Protein AF-A0A7X7NKA9-F1 (afdb_monomer)

Sequence (186 aa):
MGYLVAFLIAVILSHLFLPEGVLRGRTTGGDLSLADSVGTVTLQILVYNGISVGVIIIASLFARRRSPGEPYVSVGQQPLWVLALLNGIVLGTNSFGIQRPDVPLGQKVTGLLDLTRVAALWEIVGLVLVSAVLADKALVLTTGRETVRRRFAEVPFTKRDVLLLVVALSLILTGAFIEARAIVTA

Foldseek 3Di:
DVLLVLLLVLLVCLLVPPAAQPCAPVDPQQDDPADLDLVRQLVVQLVVLVVLLVLLLVQLLEWEDQDVPDDTWGSSVVSSNVCSNVVSNCLNRVNDSDDDPNDDSVCSVVVCVVLQQALVVLSNVLSVLSNVLSGPQHQWYDHVVDIHGHDNVVRDRDPVSVVSNVSSSVSSSSSSSSVSCNVSVD

pLDDT: mean 89.76, std 8.9, range [54.09, 98.19]

Structure (mmCIF, N/CA/C/O backbone):
data_AF-A0A7X7NKA9-F1
#
_entry.id   AF-A0A7X7NKA9-F1
#
loop_
_atom_site.group_PDB
_atom_site.id
_atom_site.type_symbol
_atom_site.label_atom_id
_atom_site.label_alt_id
_atom_site.label_comp_id
_atom_site.label_asym_id
_atom_site.label_entity_id
_atom_site.label_seq_id
_atom_site.pdbx_PDB_ins_code
_atom_site.Cartn_x
_atom_site.Cartn_y
_atom_site.Cartn_z
_atom_site.occupancy
_atom_site.B_iso_or_equiv
_atom_site.auth_seq_id
_atom_site.auth_comp_id
_atom_site.auth_asym_id
_atom_site.auth_atom_id
_atom_site.pdbx_PDB_model_num
ATOM 1 N N . MET A 1 1 ? -5.371 -11.317 1.880 1.00 55.25 1 MET A N 1
ATOM 2 C CA . MET A 1 1 ? -5.696 -12.228 0.759 1.00 55.25 1 MET A CA 1
ATOM 3 C C . MET A 1 1 ? -6.530 -11.562 -0.328 1.00 55.25 1 MET A C 1
ATOM 5 O O . MET A 1 1 ? -6.070 -11.542 -1.458 1.00 55.25 1 MET A O 1
ATOM 9 N N . GLY A 1 2 ? -7.681 -10.947 -0.025 1.00 82.94 2 GLY A N 1
ATOM 10 C CA . GLY A 1 2 ? -8.528 -10.336 -1.065 1.00 82.94 2 GLY A CA 1
ATOM 11 C C . GLY A 1 2 ? -7.853 -9.251 -1.929 1.00 82.94 2 GLY A C 1
ATOM 12 O O . GLY A 1 2 ? -8.052 -9.236 -3.137 1.00 82.94 2 GLY A O 1
ATOM 13 N N . TYR A 1 3 ? -6.999 -8.403 -1.341 1.00 85.38 3 TYR A N 1
ATOM 14 C CA . TYR A 1 3 ? -6.303 -7.323 -2.061 1.00 85.38 3 TYR A CA 1
ATOM 15 C C . TYR A 1 3 ? -5.431 -7.817 -3.222 1.00 85.38 3 TYR A C 1
ATOM 17 O O . TYR A 1 3 ? -5.557 -7.327 -4.338 1.00 85.38 3 TYR A O 1
ATOM 25 N N . LEU A 1 4 ? -4.545 -8.789 -2.962 1.00 87.62 4 LEU A N 1
ATOM 26 C CA . LEU A 1 4 ? -3.612 -9.298 -3.973 1.00 87.62 4 LEU A CA 1
ATOM 27 C C . LEU A 1 4 ? -4.375 -9.952 -5.127 1.00 87.62 4 LEU A C 1
ATOM 29 O O . LEU A 1 4 ? -4.004 -9.791 -6.282 1.00 87.62 4 LEU A O 1
ATOM 33 N N . VAL A 1 5 ? -5.478 -10.635 -4.814 1.00 91.25 5 VAL A N 1
ATOM 34 C CA . VAL A 1 5 ? -6.368 -11.213 -5.824 1.00 91.25 5 VAL A CA 1
ATOM 35 C C . VAL A 1 5 ? -6.989 -10.118 -6.689 1.00 91.25 5 VAL A C 1
ATOM 37 O O . VAL A 1 5 ? -6.939 -10.229 -7.908 1.00 91.25 5 VAL A O 1
ATOM 40 N N . ALA A 1 6 ? -7.511 -9.036 -6.102 1.00 92.81 6 ALA A N 1
ATOM 41 C CA . ALA A 1 6 ? -8.043 -7.916 -6.8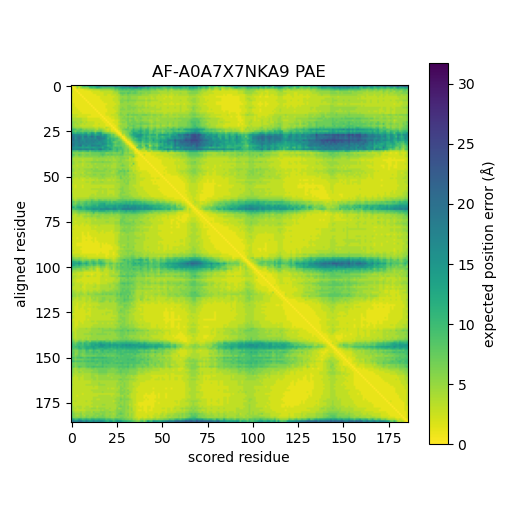85 1.00 92.81 6 ALA A CA 1
ATOM 42 C C . ALA A 1 6 ? -6.971 -7.233 -7.744 1.00 92.81 6 ALA A C 1
ATOM 44 O O . ALA A 1 6 ? -7.242 -6.919 -8.899 1.00 92.81 6 ALA A O 1
ATOM 45 N N . PHE A 1 7 ? -5.758 -7.058 -7.214 1.00 93.88 7 PHE A N 1
ATOM 46 C CA . PHE A 1 7 ? -4.618 -6.561 -7.982 1.00 93.88 7 PHE A CA 1
ATOM 47 C C . PHE A 1 7 ? -4.328 -7.467 -9.188 1.00 93.88 7 PHE A C 1
ATOM 49 O O . PHE A 1 7 ? -4.293 -6.985 -10.314 1.00 93.88 7 PHE A O 1
ATOM 56 N N . LEU A 1 8 ? -4.198 -8.783 -8.986 1.00 94.31 8 LEU A N 1
ATOM 57 C CA . LEU A 1 8 ? -3.922 -9.737 -10.067 1.00 94.31 8 LEU A CA 1
ATOM 58 C C . LEU A 1 8 ? -5.055 -9.795 -11.100 1.00 94.31 8 LEU A C 1
ATOM 60 O O . LEU A 1 8 ? -4.784 -9.817 -12.297 1.00 94.31 8 LEU A O 1
ATOM 64 N N . ILE A 1 9 ? -6.316 -9.766 -10.660 1.00 95.56 9 ILE A N 1
ATOM 65 C CA . I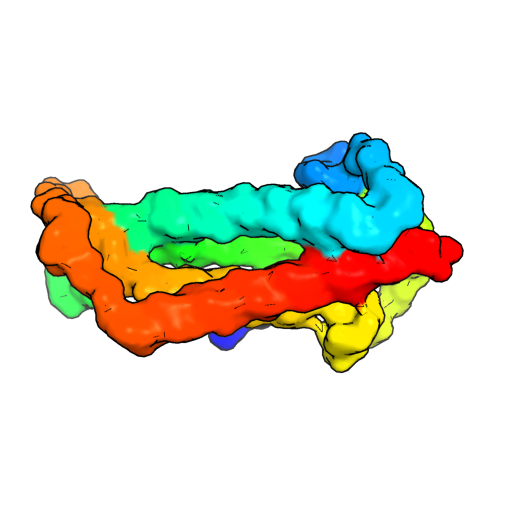LE A 1 9 ? -7.472 -9.674 -11.560 1.00 95.56 9 ILE A CA 1
ATOM 66 C C . ILE A 1 9 ? -7.387 -8.392 -12.392 1.00 95.56 9 ILE A C 1
ATOM 68 O O . ILE A 1 9 ? -7.568 -8.446 -13.605 1.00 95.56 9 ILE A O 1
ATOM 72 N N . ALA A 1 10 ? -7.068 -7.252 -11.773 1.00 96.38 10 ALA A N 1
ATOM 73 C CA . ALA A 1 10 ? -6.902 -5.993 -12.488 1.00 96.38 10 ALA A CA 1
ATOM 74 C C . ALA A 1 10 ? -5.755 -6.054 -13.507 1.00 96.38 10 ALA A C 1
ATOM 76 O O . ALA A 1 10 ? -5.943 -5.595 -14.630 1.00 96.38 10 ALA A O 1
ATOM 77 N N . VAL A 1 11 ? -4.614 -6.674 -13.176 1.00 96.06 11 VAL A N 1
ATOM 78 C CA . VAL A 1 11 ? -3.507 -6.905 -14.126 1.00 96.06 11 VAL A CA 1
ATOM 79 C C . VAL A 1 11 ? -3.984 -7.713 -15.331 1.00 96.06 11 VAL A C 1
ATOM 81 O O . VAL A 1 11 ? -3.779 -7.294 -16.466 1.00 96.06 11 VAL A O 1
ATOM 84 N N . ILE A 1 12 ? -4.646 -8.848 -15.093 1.00 96.50 12 ILE A N 1
ATOM 85 C CA . ILE A 1 12 ? -5.099 -9.752 -16.158 1.00 96.50 12 ILE A CA 1
ATOM 86 C C . ILE A 1 12 ? -6.134 -9.059 -17.046 1.00 96.50 12 ILE A C 1
ATOM 88 O O . ILE A 1 12 ? -5.966 -9.007 -18.261 1.00 96.50 12 ILE A O 1
ATOM 92 N N . LEU A 1 13 ? -7.194 -8.502 -16.456 1.00 97.31 13 LEU A N 1
ATOM 93 C CA . LEU A 1 13 ? -8.274 -7.879 -17.222 1.00 97.31 13 LEU A CA 1
ATOM 94 C C . LEU A 1 13 ? -7.783 -6.655 -17.995 1.00 97.31 13 LEU A C 1
ATOM 96 O O . LEU A 1 13 ? -8.133 -6.485 -19.159 1.00 97.31 13 LEU A O 1
ATOM 100 N N . SER A 1 14 ? -6.955 -5.813 -17.380 1.00 96.81 14 SER A N 1
ATOM 101 C CA . SER A 1 14 ? -6.437 -4.631 -18.068 1.00 96.81 14 SER A CA 1
ATOM 102 C C . SER A 1 14 ? -5.482 -4.987 -19.206 1.00 96.81 14 SER A C 1
ATOM 104 O O . SER A 1 14 ? -5.565 -4.365 -20.255 1.00 96.81 14 SER A O 1
ATOM 106 N N . HIS A 1 15 ? -4.651 -6.022 -19.056 1.00 95.44 15 HIS A N 1
ATOM 107 C CA . HIS A 1 15 ? -3.792 -6.499 -20.141 1.00 95.44 15 HIS A CA 1
ATOM 108 C C . HIS A 1 15 ? -4.587 -7.034 -21.341 1.00 95.44 15 HIS A C 1
ATOM 110 O O . HIS A 1 15 ? -4.168 -6.864 -22.480 1.00 95.44 15 HIS A O 1
ATOM 116 N N . LEU A 1 16 ? -5.725 -7.689 -21.091 1.00 94.81 16 LEU A N 1
ATOM 117 C CA . LEU A 1 16 ? -6.542 -8.298 -22.144 1.00 94.81 16 LEU A CA 1
ATOM 118 C C . LEU A 1 16 ? -7.478 -7.307 -22.845 1.00 94.81 16 LEU A C 1
ATOM 120 O O . LEU A 1 16 ? -7.777 -7.493 -24.022 1.00 94.81 16 LEU A O 1
ATOM 124 N N . PHE A 1 17 ? -7.980 -6.299 -22.127 1.00 96.69 17 PHE A N 1
ATOM 125 C CA . PHE A 1 17 ? -9.085 -5.462 -22.609 1.00 96.69 17 PHE A CA 1
ATOM 126 C C . PHE A 1 17 ? -8.759 -3.975 -22.750 1.00 96.69 17 PHE A C 1
ATOM 128 O O . PHE A 1 17 ? -9.535 -3.259 -23.384 1.00 96.69 17 PHE A O 1
ATOM 135 N N . LEU A 1 18 ? -7.667 -3.479 -22.161 1.00 95.44 18 LEU A N 1
ATOM 136 C CA . LEU A 1 18 ? -7.304 -2.063 -22.232 1.00 95.44 18 LEU A CA 1
ATOM 137 C C . LEU A 1 18 ? -6.082 -1.848 -23.133 1.00 95.44 18 LEU A C 1
ATOM 139 O O . LEU A 1 18 ? -5.209 -2.712 -23.204 1.00 95.44 18 LEU A O 1
ATOM 143 N N . PRO A 1 19 ? -5.995 -0.691 -23.814 1.00 92.50 19 PRO A N 1
ATOM 144 C CA . PRO A 1 19 ? -4.844 -0.382 -24.646 1.00 92.50 19 PRO A CA 1
ATOM 145 C C . PRO A 1 19 ? -3.589 -0.166 -23.795 1.00 92.50 19 PRO A C 1
ATOM 147 O O . PRO A 1 19 ? -3.657 0.319 -22.659 1.00 92.50 19 PRO A O 1
ATOM 150 N N . GLU A 1 20 ? -2.431 -0.488 -24.372 1.00 92.31 20 GLU A N 1
ATOM 151 C CA . GLU A 1 20 ? -1.142 -0.201 -23.750 1.00 92.31 20 GLU A CA 1
ATOM 152 C C . GLU A 1 20 ? -1.013 1.305 -23.459 1.00 92.31 20 GLU A C 1
ATOM 154 O O . GLU A 1 20 ? -1.384 2.153 -24.272 1.00 92.31 20 GLU A O 1
ATOM 159 N N . GLY A 1 21 ? -0.496 1.653 -22.282 1.00 88.56 21 GLY A N 1
ATOM 160 C CA . GLY A 1 21 ? -0.228 3.031 -21.893 1.00 88.56 21 GLY A CA 1
ATOM 161 C C . GLY A 1 21 ? -1.468 3.871 -21.568 1.00 88.56 21 GLY A C 1
ATOM 162 O O . GLY A 1 21 ? -1.336 5.086 -21.441 1.00 88.56 21 GLY A O 1
ATOM 163 N N . VAL A 1 22 ? -2.661 3.281 -21.402 1.00 91.38 22 VAL A N 1
ATOM 164 C CA . VAL A 1 22 ? -3.917 4.031 -21.165 1.00 91.38 22 VAL A CA 1
ATOM 165 C C . VAL A 1 22 ? -3.873 4.985 -19.957 1.00 91.38 22 VAL A C 1
ATOM 167 O O . VAL A 1 22 ? -4.565 6.011 -19.944 1.00 91.38 22 VAL A O 1
ATOM 170 N N . LEU A 1 23 ? -3.055 4.667 -18.945 1.00 88.31 23 LEU A N 1
ATOM 171 C CA . LEU A 1 23 ? -2.839 5.494 -17.751 1.00 88.31 23 LEU A CA 1
ATOM 172 C C . LEU A 1 23 ? -1.476 6.207 -17.736 1.00 88.31 23 LEU A C 1
ATOM 174 O O . LEU A 1 23 ? -1.151 6.870 -16.750 1.00 88.31 23 LEU A O 1
ATOM 178 N N . ARG A 1 24 ? -0.674 6.097 -18.801 1.00 85.44 24 ARG A N 1
ATOM 179 C CA . ARG A 1 24 ? 0.664 6.697 -18.863 1.00 85.44 24 ARG A CA 1
ATOM 180 C C . ARG A 1 24 ? 0.559 8.221 -18.729 1.00 85.44 24 ARG A C 1
ATOM 182 O O . ARG A 1 24 ? -0.308 8.840 -19.342 1.00 85.44 24 ARG A O 1
ATOM 189 N N . GLY A 1 25 ? 1.394 8.814 -17.875 1.00 75.56 25 GLY A N 1
ATOM 190 C CA . GLY A 1 25 ? 1.366 10.256 -17.576 1.00 75.56 25 GLY A CA 1
ATOM 191 C C . GLY A 1 25 ? 0.139 10.737 -16.781 1.00 75.56 25 GLY A C 1
ATOM 192 O O . GLY A 1 25 ? 0.024 11.918 -16.486 1.00 75.56 25 GLY A O 1
ATOM 193 N N . ARG A 1 26 ? -0.793 9.846 -16.411 1.00 76.75 26 ARG A N 1
ATOM 194 C CA . ARG A 1 26 ? -1.994 10.187 -15.615 1.00 76.75 26 ARG A CA 1
ATOM 195 C C . ARG A 1 26 ? -1.902 9.731 -14.163 1.00 76.75 26 ARG A C 1
ATOM 197 O O . ARG A 1 26 ? -2.810 9.976 -13.372 1.00 76.75 26 ARG A O 1
ATOM 204 N N . THR A 1 27 ? -0.821 9.044 -13.818 1.00 67.88 27 THR A N 1
ATOM 205 C CA . THR A 1 27 ? -0.516 8.596 -12.461 1.00 67.88 27 THR A 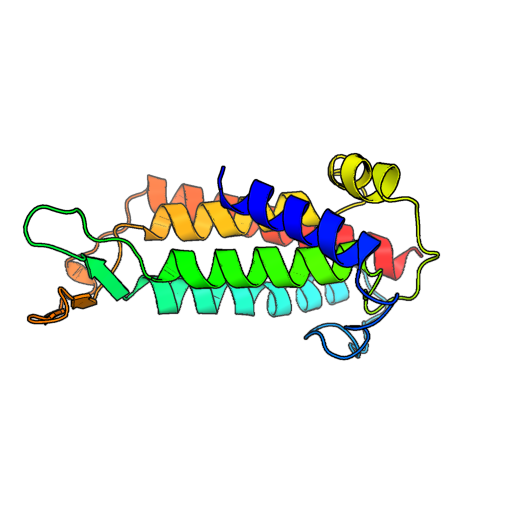CA 1
ATOM 206 C C . THR A 1 27 ? 0.408 9.586 -11.766 1.00 67.88 27 THR A C 1
ATOM 208 O O . THR A 1 27 ? 1.229 10.232 -12.412 1.00 67.88 27 THR A O 1
ATOM 211 N N . THR A 1 28 ? 0.339 9.645 -10.438 1.00 57.28 28 THR A N 1
ATOM 212 C CA . THR A 1 28 ? 1.081 10.586 -9.578 1.00 57.28 28 THR A CA 1
ATOM 213 C C . THR A 1 28 ? 2.608 10.580 -9.740 1.00 57.28 28 THR A C 1
ATOM 215 O O . THR A 1 28 ? 3.242 11.522 -9.279 1.00 57.28 28 THR A O 1
ATOM 218 N N . GLY A 1 29 ? 3.195 9.570 -10.396 1.00 55.66 29 GLY A N 1
ATOM 219 C CA . GLY A 1 29 ? 4.635 9.477 -10.675 1.00 55.66 29 GLY A CA 1
ATOM 220 C C . GLY A 1 29 ? 5.059 9.642 -12.143 1.00 55.66 29 GLY A C 1
ATOM 221 O O . GLY A 1 29 ? 6.203 9.346 -12.463 1.00 55.66 29 GLY A O 1
ATOM 222 N N . GLY A 1 30 ? 4.158 10.049 -13.046 1.00 54.09 30 GLY A N 1
ATOM 223 C CA . GLY A 1 30 ? 4.411 10.051 -14.497 1.00 54.09 30 GLY A CA 1
ATOM 224 C C . GLY A 1 30 ? 5.422 11.090 -15.004 1.00 54.09 30 GLY A C 1
ATOM 225 O O . GLY A 1 30 ? 6.176 10.773 -15.914 1.00 54.09 30 GLY A O 1
ATOM 226 N N . ASP A 1 31 ? 5.467 12.278 -14.390 1.00 55.53 31 ASP A N 1
ATOM 227 C CA . ASP A 1 31 ? 6.261 13.438 -14.851 1.00 55.53 31 ASP A CA 1
ATOM 228 C C . ASP A 1 31 ? 7.304 13.896 -13.815 1.00 55.53 31 ASP A C 1
ATOM 230 O O . ASP A 1 31 ? 7.661 15.073 -13.714 1.00 55.53 31 ASP A O 1
ATOM 234 N N . LEU A 1 32 ? 7.769 12.976 -12.973 1.00 60.84 32 LEU A N 1
ATOM 235 C CA . LEU A 1 32 ? 8.767 13.296 -11.963 1.00 60.84 32 LEU A CA 1
ATOM 236 C C . LEU A 1 32 ? 10.119 13.598 -12.617 1.00 60.84 32 LEU A C 1
ATOM 238 O O . LEU A 1 32 ? 10.737 12.720 -13.214 1.00 60.84 32 LEU A O 1
ATOM 242 N N . SER A 1 33 ? 10.604 14.831 -12.445 1.00 64.69 33 SER A N 1
ATOM 243 C CA . SER A 1 33 ? 12.019 15.157 -12.644 1.00 64.69 33 SER A CA 1
ATOM 244 C C . SER A 1 33 ? 12.819 14.481 -11.530 1.00 64.69 33 SER A C 1
ATOM 246 O O . SER A 1 33 ? 12.972 15.010 -10.422 1.00 64.69 33 SER A O 1
ATOM 248 N N . LEU A 1 34 ? 13.209 13.236 -11.789 1.00 69.19 34 LEU A N 1
ATOM 249 C CA . LEU A 1 34 ? 13.976 12.424 -10.859 1.00 69.19 34 LEU A CA 1
ATOM 250 C C . LEU A 1 34 ? 15.428 12.900 -10.855 1.00 69.19 34 LEU A C 1
ATOM 252 O O . LEU A 1 34 ? 15.998 13.215 -11.896 1.00 69.19 34 LEU A O 1
ATOM 256 N N . ALA A 1 35 ? 16.006 12.986 -9.661 1.00 75.12 35 ALA A N 1
ATOM 257 C CA . ALA A 1 35 ? 17.416 13.322 -9.501 1.00 75.12 35 ALA A CA 1
ATOM 258 C C . ALA A 1 35 ? 18.325 12.171 -9.973 1.00 75.12 35 ALA A C 1
ATOM 260 O O . ALA A 1 35 ? 17.894 11.026 -10.066 1.00 75.12 35 ALA A O 1
ATOM 261 N N . ASP A 1 36 ? 19.617 12.445 -10.159 1.00 77.88 36 ASP A N 1
ATOM 262 C CA . ASP A 1 36 ? 20.569 11.432 -10.646 1.00 77.88 36 ASP A CA 1
ATOM 263 C C . ASP A 1 36 ? 21.044 10.452 -9.558 1.00 77.88 36 ASP A C 1
ATOM 265 O O . ASP A 1 36 ? 21.671 9.434 -9.846 1.00 77.88 36 ASP A O 1
ATOM 269 N N . SER A 1 37 ? 20.787 10.746 -8.277 1.00 88.94 37 SER A N 1
ATOM 270 C CA . SER A 1 37 ? 21.269 9.916 -7.168 1.00 88.94 37 SER A CA 1
ATOM 271 C C . SER A 1 37 ? 20.195 8.946 -6.670 1.00 88.94 37 SER A C 1
ATOM 273 O O . SER A 1 37 ? 19.072 9.349 -6.354 1.00 88.94 37 SER A O 1
ATOM 275 N N . VAL A 1 38 ? 20.563 7.666 -6.509 1.00 88.88 38 VAL A N 1
ATOM 276 C CA . VAL A 1 38 ? 19.673 6.617 -5.967 1.00 88.88 38 VAL A CA 1
ATOM 277 C C . VAL A 1 38 ? 19.060 7.045 -4.633 1.00 88.88 38 VAL A C 1
ATOM 279 O O . VAL A 1 38 ? 17.876 6.819 -4.396 1.00 88.88 38 VAL A O 1
ATOM 282 N N . GLY A 1 39 ? 19.845 7.695 -3.767 1.00 90.25 39 GLY A N 1
ATOM 283 C CA . GLY A 1 39 ? 19.373 8.173 -2.468 1.00 90.25 39 GLY A CA 1
ATOM 284 C C . GLY A 1 39 ? 18.261 9.214 -2.597 1.00 90.25 39 GLY A C 1
ATOM 285 O O . GLY A 1 39 ? 17.204 9.061 -1.991 1.00 90.25 39 GLY A O 1
ATOM 286 N N . THR A 1 40 ? 18.459 10.243 -3.425 1.00 88.25 40 THR A N 1
ATOM 287 C CA . THR A 1 40 ? 17.451 11.294 -3.632 1.00 88.25 40 THR A CA 1
ATOM 288 C C . THR A 1 40 ? 16.182 10.738 -4.273 1.00 88.25 40 THR A C 1
ATOM 290 O O . THR A 1 40 ? 15.089 11.042 -3.797 1.00 88.25 40 THR A O 1
ATOM 293 N N . VAL A 1 41 ? 16.312 9.875 -5.286 1.00 88.75 41 VAL A N 1
ATOM 294 C CA . VAL A 1 41 ? 15.163 9.222 -5.935 1.00 88.75 41 VAL A CA 1
ATOM 295 C C . VAL A 1 41 ? 14.411 8.326 -4.950 1.00 88.75 41 VAL A C 1
ATOM 297 O O . VAL A 1 41 ? 13.184 8.355 -4.915 1.00 88.75 41 VAL A O 1
ATOM 300 N N . THR A 1 42 ? 15.120 7.604 -4.074 1.00 92.25 42 THR A N 1
ATOM 301 C CA . THR A 1 42 ? 14.493 6.796 -3.011 1.00 92.25 42 THR A CA 1
ATOM 302 C C . THR A 1 42 ? 13.629 7.664 -2.099 1.00 92.25 42 THR A C 1
ATOM 304 O O . THR A 1 42 ? 12.490 7.303 -1.815 1.00 92.25 42 THR A O 1
ATOM 307 N N . LEU A 1 43 ? 14.136 8.822 -1.654 1.00 90.44 43 LEU A N 1
ATOM 308 C CA . LEU A 1 43 ? 13.351 9.753 -0.837 1.00 90.44 43 LEU A CA 1
ATOM 309 C C . LEU A 1 43 ? 12.150 10.318 -1.602 1.00 90.44 43 LEU A C 1
ATOM 311 O O . LEU A 1 43 ? 11.071 10.413 -1.021 1.00 90.44 43 LEU A O 1
ATOM 315 N N . GLN A 1 44 ? 12.314 10.671 -2.881 1.00 89.88 44 GLN A N 1
ATOM 316 C CA . GLN A 1 44 ? 11.207 11.142 -3.716 1.00 89.88 44 GLN A CA 1
ATOM 317 C C . GLN A 1 44 ? 10.104 10.078 -3.779 1.00 89.88 44 GLN A C 1
ATOM 319 O O . GLN A 1 44 ? 8.977 10.354 -3.370 1.00 89.88 44 GLN A O 1
ATOM 324 N N . ILE A 1 45 ? 10.433 8.847 -4.184 1.00 89.38 45 ILE A N 1
ATOM 325 C CA . ILE A 1 45 ? 9.480 7.729 -4.272 1.00 89.38 45 ILE A CA 1
ATOM 326 C C . ILE A 1 45 ? 8.839 7.442 -2.910 1.00 89.38 45 ILE A C 1
ATOM 328 O O . ILE A 1 45 ? 7.622 7.285 -2.821 1.00 89.38 45 ILE A O 1
ATOM 332 N N . LEU A 1 46 ? 9.620 7.453 -1.825 1.00 92.00 46 LEU A N 1
ATOM 333 C CA . LEU A 1 46 ? 9.097 7.259 -0.474 1.00 92.00 46 LEU A CA 1
ATOM 334 C C . LEU A 1 46 ? 8.054 8.317 -0.097 1.00 92.00 46 LEU A C 1
ATOM 336 O O . LEU A 1 46 ? 7.039 7.972 0.503 1.00 92.00 46 LEU A O 1
ATOM 340 N N . VAL A 1 47 ? 8.276 9.590 -0.440 1.00 89.88 47 VAL A N 1
ATOM 341 C CA . VAL A 1 47 ? 7.306 10.667 -0.187 1.00 89.88 47 VAL A CA 1
ATOM 342 C C . VAL A 1 47 ? 6.018 10.431 -0.977 1.00 89.88 47 VAL A C 1
ATOM 344 O O . VAL A 1 47 ? 4.934 10.540 -0.401 1.00 89.88 47 VAL A O 1
ATOM 347 N N . TYR A 1 48 ? 6.113 10.038 -2.251 1.00 85.94 48 TYR A N 1
ATOM 348 C CA . TYR A 1 48 ? 4.938 9.696 -3.062 1.00 85.94 48 TYR A CA 1
ATOM 349 C C . TYR A 1 48 ? 4.168 8.507 -2.486 1.00 85.94 48 TYR A C 1
ATOM 351 O O . TYR A 1 48 ? 2.953 8.589 -2.292 1.00 85.94 48 TYR A 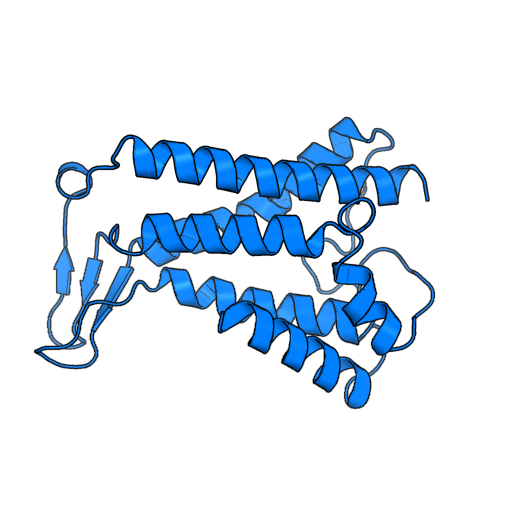O 1
ATOM 359 N N . ASN A 1 49 ? 4.867 7.436 -2.117 1.00 89.06 49 ASN A N 1
ATOM 360 C CA . ASN A 1 49 ? 4.267 6.280 -1.452 1.00 89.06 49 ASN A CA 1
ATOM 361 C C . ASN A 1 49 ? 3.680 6.644 -0.078 1.00 89.06 49 ASN A C 1
ATOM 363 O O . ASN A 1 49 ? 2.657 6.093 0.340 1.00 89.06 49 ASN A O 1
ATOM 367 N N . GLY A 1 50 ? 4.272 7.626 0.603 1.00 90.50 50 GLY A N 1
ATOM 368 C CA . GLY A 1 50 ? 3.786 8.196 1.854 1.00 90.50 50 GLY A CA 1
ATOM 369 C C . GLY A 1 50 ? 2.403 8.841 1.738 1.00 90.50 50 GLY A C 1
ATOM 370 O O . GLY A 1 50 ? 1.644 8.803 2.706 1.00 90.50 50 GLY A O 1
ATOM 371 N N . ILE A 1 51 ? 2.019 9.352 0.561 1.00 91.38 51 ILE A N 1
ATOM 372 C CA . ILE A 1 51 ? 0.661 9.871 0.318 1.00 91.38 51 ILE A CA 1
ATOM 373 C C . ILE A 1 51 ? -0.364 8.744 0.485 1.00 91.38 51 ILE A C 1
ATOM 375 O O . ILE A 1 51 ? -1.344 8.903 1.212 1.00 91.38 51 ILE A O 1
ATOM 379 N N . SER A 1 52 ? -0.112 7.581 -0.120 1.00 92.00 52 SER A N 1
ATOM 380 C CA . SER A 1 52 ? -0.972 6.396 0.008 1.00 92.00 52 SER A CA 1
ATOM 381 C C . SER A 1 52 ? -1.098 5.941 1.463 1.00 92.00 52 SER A C 1
ATOM 383 O O . SER A 1 52 ? -2.203 5.673 1.939 1.00 92.00 52 SER A O 1
ATOM 385 N N . VAL A 1 53 ? 0.018 5.919 2.200 1.00 94.75 53 VAL A N 1
ATOM 386 C CA . VAL A 1 53 ? 0.033 5.620 3.641 1.00 94.75 53 VAL A CA 1
ATOM 387 C C . VAL A 1 53 ? -0.810 6.634 4.419 1.00 94.75 53 VAL A C 1
ATOM 389 O O . VAL A 1 53 ? -1.645 6.241 5.233 1.00 94.75 53 VAL A O 1
ATOM 392 N N . GLY A 1 54 ? -0.649 7.930 4.142 1.00 95.31 54 GLY A N 1
ATOM 393 C CA . GLY A 1 54 ? -1.413 9.004 4.774 1.00 95.31 54 GLY A CA 1
ATOM 394 C C . GLY A 1 54 ? -2.917 8.880 4.532 1.00 95.31 54 GLY A C 1
ATOM 395 O O . GLY A 1 54 ? -3.701 8.972 5.477 1.00 95.31 54 GLY A O 1
ATOM 396 N N . VAL A 1 55 ? -3.329 8.585 3.295 1.00 95.69 55 VAL A N 1
ATOM 397 C CA . VAL A 1 55 ? -4.740 8.344 2.951 1.00 95.69 55 VAL A CA 1
ATOM 398 C C . VAL A 1 55 ? -5.295 7.145 3.723 1.00 95.69 55 VAL A C 1
ATOM 400 O O . VAL A 1 55 ? -6.398 7.234 4.261 1.00 95.69 55 VAL A O 1
ATOM 403 N N . ILE A 1 56 ? -4.539 6.047 3.838 1.00 96.31 56 ILE A N 1
ATOM 404 C CA . ILE A 1 56 ? -4.943 4.883 4.644 1.00 96.31 56 ILE A CA 1
ATOM 405 C C . ILE A 1 56 ? -5.087 5.267 6.118 1.00 96.31 56 ILE A C 1
ATOM 407 O O . ILE A 1 56 ? -6.081 4.886 6.736 1.00 96.31 56 ILE A O 1
ATOM 411 N N . ILE A 1 57 ? -4.145 6.029 6.681 1.00 96.19 57 ILE A N 1
ATOM 412 C CA . ILE A 1 57 ? -4.200 6.478 8.080 1.00 96.19 57 ILE A CA 1
ATOM 413 C C . ILE A 1 57 ? -5.454 7.317 8.326 1.00 96.19 57 ILE A C 1
ATOM 415 O O . ILE A 1 57 ? -6.232 6.998 9.224 1.00 96.19 57 ILE A O 1
ATOM 419 N N . ILE A 1 58 ? -5.687 8.342 7.503 1.00 96.81 58 ILE A N 1
ATOM 420 C CA . ILE A 1 58 ? -6.838 9.244 7.633 1.00 96.81 58 ILE A CA 1
ATOM 421 C C . ILE A 1 58 ? -8.149 8.467 7.484 1.00 96.81 58 ILE A C 1
ATOM 423 O O . ILE A 1 58 ? -9.048 8.606 8.310 1.00 96.81 58 ILE A O 1
ATOM 427 N N . ALA A 1 59 ? -8.253 7.609 6.467 1.00 97.12 59 ALA A N 1
ATOM 428 C CA . ALA A 1 59 ? -9.430 6.775 6.255 1.00 97.12 59 ALA A CA 1
ATOM 429 C C . ALA A 1 59 ? -9.655 5.790 7.415 1.00 97.12 59 ALA A C 1
ATOM 431 O O . ALA A 1 59 ? -10.797 5.539 7.794 1.00 97.12 59 ALA A O 1
ATOM 432 N N . SER A 1 60 ? -8.585 5.275 8.028 1.00 96.81 60 SER A N 1
ATOM 433 C CA . SER A 1 60 ? -8.676 4.371 9.181 1.00 96.81 60 SER A CA 1
ATOM 434 C C . SER A 1 60 ? -9.189 5.046 10.451 1.00 96.81 60 SER A C 1
ATOM 436 O O . SER A 1 60 ? -9.608 4.347 11.369 1.00 96.81 60 SER A O 1
ATOM 438 N N . LEU A 1 61 ? -9.231 6.383 10.509 1.00 96.81 61 LEU A N 1
ATOM 439 C CA . LEU A 1 61 ? -9.885 7.107 11.603 1.00 96.81 61 LEU A CA 1
ATOM 440 C C . LEU A 1 61 ? -11.408 6.908 11.609 1.00 96.81 61 LEU A C 1
ATOM 442 O O . LEU A 1 61 ? -12.059 7.273 12.587 1.00 96.81 61 LEU A O 1
ATOM 446 N N . PHE A 1 62 ? -11.978 6.313 10.562 1.00 96.94 62 PHE A N 1
ATOM 447 C CA . PHE A 1 62 ? -13.400 6.029 10.442 1.00 96.94 62 PHE A CA 1
ATOM 448 C C . PHE A 1 62 ? -13.635 4.519 10.362 1.00 96.94 62 PHE A C 1
ATOM 450 O O . PHE A 1 62 ? -12.931 3.798 9.656 1.00 96.94 62 PHE A O 1
ATOM 457 N N . ALA A 1 63 ? -14.670 4.029 11.039 1.00 96.38 63 ALA A N 1
ATOM 458 C CA . ALA A 1 63 ? -15.157 2.668 10.867 1.00 96.38 63 ALA A CA 1
ATOM 459 C C . ALA A 1 63 ? -16.681 2.638 10.805 1.00 96.38 63 ALA A C 1
ATOM 461 O O . ALA A 1 63 ? -17.376 3.444 11.426 1.00 96.38 63 ALA A O 1
ATOM 462 N N . ARG A 1 64 ? -17.203 1.675 10.048 1.00 94.31 64 ARG A N 1
ATOM 463 C CA . ARG A 1 64 ? -18.639 1.502 9.825 1.00 94.31 64 ARG A CA 1
ATOM 464 C C . ARG A 1 64 ? -19.071 0.066 10.079 1.00 94.31 64 ARG A C 1
ATOM 466 O O . ARG A 1 64 ? -18.319 -0.854 9.772 1.00 94.31 64 ARG A O 1
ATOM 473 N N . ARG A 1 65 ? -20.290 -0.129 10.574 1.00 92.94 65 ARG A N 1
ATOM 474 C CA . ARG A 1 65 ? -20.968 -1.439 10.586 1.00 92.94 65 ARG A CA 1
ATOM 475 C C . ARG A 1 65 ? -22.299 -1.339 9.850 1.00 92.94 65 ARG A C 1
ATOM 477 O O . ARG A 1 65 ? -22.915 -0.275 9.866 1.00 92.94 65 ARG A O 1
ATOM 484 N N . ARG A 1 66 ? -22.732 -2.421 9.196 1.00 86.44 66 ARG A N 1
ATOM 485 C CA . ARG A 1 66 ? -23.971 -2.418 8.397 1.00 86.44 66 ARG A CA 1
ATOM 486 C C . ARG A 1 66 ? -25.212 -2.664 9.243 1.00 86.44 66 ARG A C 1
ATOM 488 O O . ARG A 1 66 ? -26.254 -2.082 8.963 1.00 86.44 66 ARG A O 1
ATOM 495 N N . SER A 1 67 ? -25.098 -3.500 10.271 1.00 85.00 67 SER A N 1
ATOM 496 C CA . SER A 1 67 ? -26.218 -3.882 11.127 1.00 85.00 67 SER A CA 1
ATOM 497 C C . SER A 1 67 ? -25.816 -3.938 12.611 1.00 85.00 67 SER A C 1
ATOM 499 O O . SER A 1 67 ? -24.631 -4.095 12.937 1.00 85.00 67 SER A O 1
ATOM 501 N N . PRO A 1 68 ? -26.773 -3.772 13.545 1.00 78.94 68 PRO A N 1
ATOM 502 C CA . PRO A 1 68 ? -26.543 -4.059 14.957 1.00 78.94 68 PRO A CA 1
ATOM 503 C C . PRO A 1 68 ? -26.212 -5.550 15.135 1.00 78.94 68 PRO A C 1
ATOM 505 O O . PRO A 1 68 ? -27.035 -6.401 14.825 1.00 78.94 68 PRO A O 1
ATOM 508 N N . GLY A 1 69 ? -25.004 -5.857 15.616 1.00 81.19 69 GLY A N 1
ATOM 509 C CA . GLY A 1 69 ? -24.505 -7.231 15.788 1.00 81.19 69 GLY A CA 1
ATOM 510 C C . GLY A 1 69 ? -23.294 -7.567 14.914 1.00 81.19 69 GLY A C 1
ATOM 511 O O . GLY A 1 69 ? -22.542 -8.478 15.243 1.00 81.19 69 GLY A O 1
ATOM 512 N N . GLU A 1 70 ? -23.041 -6.790 13.857 1.00 89.12 70 GLU A N 1
ATOM 513 C CA . GLU A 1 70 ? -21.822 -6.911 13.055 1.00 89.12 70 GLU A CA 1
ATOM 514 C C . GLU A 1 70 ? -20.646 -6.118 13.653 1.00 89.12 70 GLU A C 1
ATOM 516 O O . GLU A 1 70 ? -20.851 -5.058 14.268 1.00 89.12 70 GLU A O 1
ATOM 521 N N . PRO A 1 71 ? -19.400 -6.586 13.444 1.00 90.12 71 PRO A N 1
ATOM 522 C CA . PRO A 1 71 ? -18.216 -5.834 13.829 1.00 90.12 71 PRO A CA 1
ATOM 523 C C . PRO A 1 71 ? -18.088 -4.548 13.004 1.00 90.12 71 PRO A C 1
ATOM 525 O O . PRO A 1 71 ? -18.474 -4.478 11.835 1.00 90.12 71 PRO A O 1
ATOM 528 N N . TYR A 1 72 ? -17.496 -3.519 13.610 1.00 93.00 72 TYR A N 1
ATOM 529 C CA . TYR A 1 72 ? -17.069 -2.337 12.869 1.00 93.00 72 TYR A CA 1
ATOM 530 C C . TYR A 1 72 ? -15.918 -2.696 11.928 1.00 93.00 72 TYR A C 1
ATOM 532 O O . TYR A 1 72 ? -14.964 -3.361 12.322 1.00 93.00 72 TYR A O 1
ATOM 540 N N . VAL A 1 73 ? -15.999 -2.212 10.692 1.00 93.62 73 VAL A N 1
ATOM 541 C CA . VAL A 1 73 ? -14.966 -2.379 9.671 1.00 93.62 73 VAL A CA 1
ATOM 542 C C . VAL A 1 73 ? -14.333 -1.024 9.385 1.00 93.62 73 VAL A C 1
ATOM 544 O O . VAL A 1 73 ? -15.040 -0.057 9.081 1.00 93.62 73 VAL A O 1
ATOM 547 N N . SER A 1 74 ? -13.004 -0.959 9.475 1.00 95.38 74 SER A N 1
ATOM 548 C CA . SER A 1 74 ? -12.233 0.246 9.162 1.00 95.38 74 SER A CA 1
ATOM 549 C C . SER A 1 74 ? -12.419 0.665 7.703 1.00 95.38 74 SER A C 1
ATOM 551 O O . SER A 1 74 ? -12.273 -0.132 6.772 1.00 95.38 74 SER A O 1
ATOM 553 N N . VAL A 1 75 ? -12.705 1.950 7.499 1.00 95.31 75 VAL A N 1
ATOM 554 C CA . VAL A 1 75 ? -12.784 2.585 6.178 1.00 95.31 75 VAL A CA 1
ATOM 555 C C . VAL A 1 75 ? -11.402 2.645 5.517 1.00 95.31 75 VAL A C 1
ATOM 557 O O . VAL A 1 75 ? -11.312 2.644 4.291 1.00 95.31 75 VAL A O 1
ATOM 560 N N . GLY A 1 76 ? -10.320 2.557 6.295 1.00 93.56 76 GLY A N 1
ATOM 561 C CA . GLY A 1 76 ? -8.940 2.471 5.807 1.00 93.56 76 GLY A CA 1
ATOM 562 C C . GLY A 1 76 ? -8.618 1.247 4.950 1.00 93.56 76 GLY A C 1
ATOM 563 O O . GLY A 1 76 ? -7.574 1.209 4.304 1.00 93.56 76 GLY A O 1
ATOM 564 N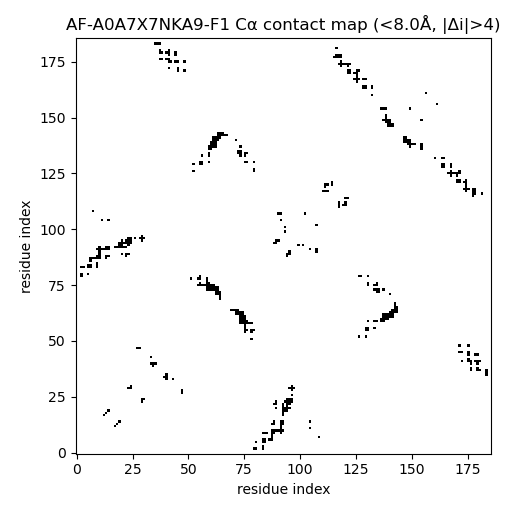 N . GLN A 1 77 ? -9.517 0.264 4.881 1.00 92.12 77 GLN A N 1
ATOM 565 C CA . GLN A 1 77 ? -9.411 -0.830 3.918 1.00 92.12 77 GLN A CA 1
ATOM 566 C C . GLN A 1 77 ? -9.807 -0.399 2.497 1.00 92.12 77 GLN A C 1
ATOM 568 O O . GLN A 1 77 ? -9.380 -1.026 1.535 1.00 92.12 77 GLN A O 1
ATOM 573 N N . GLN A 1 78 ? -10.618 0.652 2.323 1.00 93.44 78 GLN A N 1
ATOM 574 C CA . GLN A 1 78 ? -11.093 1.079 1.000 1.00 93.44 78 GLN A CA 1
ATOM 575 C C . GLN A 1 78 ? -9.983 1.651 0.103 1.00 93.44 78 GLN A C 1
ATOM 577 O O . GLN A 1 78 ? -9.913 1.221 -1.050 1.00 93.44 78 GLN A O 1
ATOM 582 N N . PRO A 1 79 ? -9.093 2.547 0.584 1.00 93.69 79 PRO A N 1
ATOM 583 C CA . PRO A 1 79 ? -7.984 3.049 -0.228 1.00 93.69 79 PRO A CA 1
ATOM 584 C C . PRO A 1 79 ? -7.075 1.937 -0.744 1.00 93.69 79 PRO A C 1
ATOM 586 O O . PRO A 1 79 ? -6.607 2.015 -1.873 1.00 93.69 79 PRO A O 1
ATOM 589 N N . LEU A 1 80 ? -6.889 0.868 0.039 1.00 92.50 80 LEU A N 1
ATOM 590 C CA . LEU A 1 80 ? -6.167 -0.310 -0.421 1.00 92.50 80 LEU A CA 1
ATOM 591 C C . LEU A 1 80 ? -6.815 -0.889 -1.689 1.00 92.50 80 LEU A C 1
ATOM 593 O O . LEU A 1 80 ? -6.160 -1.002 -2.715 1.00 92.50 80 LEU A O 1
ATOM 597 N N . TRP A 1 81 ? -8.110 -1.197 -1.680 1.00 92.81 81 TRP A N 1
ATOM 598 C 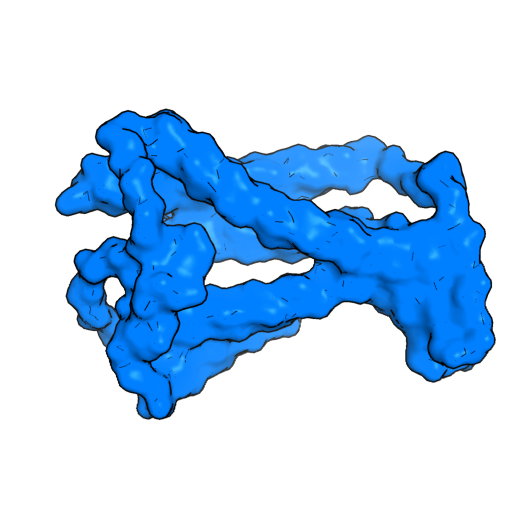CA . TRP A 1 81 ? -8.763 -1.740 -2.879 1.00 92.81 81 TRP A CA 1
ATOM 599 C C . TRP A 1 81 ? -8.615 -0.838 -4.107 1.00 92.81 81 TRP A C 1
ATOM 601 O O . TRP A 1 81 ? -8.373 -1.337 -5.201 1.00 92.81 81 TRP A O 1
ATOM 611 N N . VAL A 1 82 ? -8.701 0.481 -3.927 1.00 92.81 82 VAL A N 1
ATOM 612 C CA . VAL A 1 82 ? -8.481 1.443 -5.016 1.00 92.81 82 VAL A CA 1
ATOM 613 C C . VAL A 1 82 ? -7.047 1.355 -5.546 1.00 92.81 82 VAL A C 1
ATOM 615 O O . VAL A 1 82 ? -6.856 1.245 -6.755 1.00 92.81 82 VAL A O 1
ATOM 618 N N . LEU A 1 83 ? -6.048 1.327 -4.662 1.00 91.88 83 LEU A N 1
ATOM 619 C CA . LEU A 1 83 ? -4.637 1.191 -5.037 1.00 91.88 83 LEU A CA 1
ATOM 620 C C . LEU A 1 83 ? -4.342 -0.146 -5.728 1.00 91.88 83 LEU A C 1
ATOM 622 O O . LEU A 1 83 ? -3.616 -0.162 -6.717 1.00 91.88 83 LEU A O 1
ATOM 626 N N . ALA A 1 84 ? -4.940 -1.253 -5.272 1.00 92.44 84 ALA A N 1
ATOM 627 C CA . ALA A 1 84 ? -4.815 -2.559 -5.923 1.00 92.44 84 ALA A CA 1
ATOM 628 C C . ALA A 1 84 ? -5.276 -2.502 -7.380 1.00 92.44 84 ALA A C 1
ATOM 630 O O . ALA A 1 84 ? -4.589 -2.993 -8.272 1.00 92.44 84 ALA A O 1
ATOM 631 N N . LEU A 1 85 ? -6.442 -1.898 -7.619 1.00 94.06 85 LEU A N 1
ATOM 632 C CA . LEU A 1 85 ? -7.011 -1.797 -8.957 1.00 94.06 85 LEU A CA 1
ATOM 633 C C . LEU A 1 85 ? -6.178 -0.866 -9.838 1.00 94.06 85 LEU A C 1
ATOM 635 O O . LEU A 1 85 ? -5.819 -1.253 -10.945 1.00 94.06 85 LEU A O 1
ATOM 639 N N . LEU A 1 86 ? -5.825 0.324 -9.344 1.00 91.75 86 LEU A N 1
ATOM 640 C CA . LEU A 1 86 ? -5.029 1.290 -10.102 1.00 91.75 86 LEU A CA 1
ATOM 641 C C . LEU A 1 86 ? -3.653 0.726 -10.462 1.00 91.75 86 LEU A C 1
ATOM 643 O O . LEU A 1 86 ? -3.304 0.695 -11.638 1.00 91.75 86 LEU A O 1
ATOM 647 N N . ASN A 1 87 ? -2.906 0.206 -9.486 1.00 90.75 87 ASN A N 1
ATOM 648 C CA . ASN A 1 87 ? -1.579 -0.361 -9.736 1.00 90.75 87 ASN A CA 1
ATOM 649 C C . ASN A 1 87 ? -1.655 -1.617 -10.612 1.00 90.75 87 ASN A C 1
ATOM 651 O O . ASN A 1 87 ? -0.773 -1.847 -11.439 1.00 90.75 87 ASN A O 1
ATOM 655 N N . GLY A 1 88 ? -2.721 -2.412 -10.474 1.00 93.88 88 GLY A N 1
ATOM 656 C CA . GLY A 1 88 ? -2.962 -3.559 -11.342 1.00 93.88 88 GLY A CA 1
ATOM 657 C C . GLY A 1 88 ? -3.187 -3.140 -12.795 1.00 93.88 88 GLY A C 1
ATOM 658 O O . GLY A 1 88 ? -2.577 -3.714 -13.693 1.00 93.88 88 GLY A O 1
ATOM 659 N N . ILE A 1 89 ? -3.984 -2.091 -13.032 1.00 94.50 89 ILE A N 1
ATOM 660 C CA . ILE A 1 89 ? -4.187 -1.525 -14.374 1.00 94.50 89 ILE A CA 1
ATOM 661 C C . ILE A 1 89 ? -2.880 -0.953 -14.927 1.00 94.50 89 ILE A C 1
ATOM 663 O O . ILE A 1 89 ? -2.562 -1.180 -16.095 1.00 94.50 89 ILE A O 1
ATOM 667 N N . VAL A 1 90 ? -2.101 -0.247 -14.103 1.00 91.62 90 VAL A N 1
ATOM 668 C CA . VAL A 1 90 ? -0.807 0.316 -14.515 1.00 91.62 90 VAL A CA 1
ATOM 669 C C . VAL A 1 90 ? 0.135 -0.785 -14.998 1.00 91.62 90 VAL A C 1
ATOM 671 O O . VAL A 1 90 ? 0.668 -0.680 -16.103 1.00 91.62 90 VAL A O 1
ATOM 674 N N . LEU A 1 91 ? 0.281 -1.869 -14.232 1.00 92.25 91 LEU A N 1
ATOM 675 C CA . LEU A 1 91 ? 1.117 -3.004 -14.622 1.00 92.25 91 LEU A CA 1
ATOM 676 C C . LEU A 1 91 ? 0.557 -3.732 -15.856 1.00 92.25 91 LEU A C 1
ATOM 678 O O . LEU A 1 91 ? 1.292 -3.990 -16.812 1.00 92.25 91 LEU A O 1
ATOM 682 N N . GLY A 1 92 ? -0.740 -4.046 -15.872 1.00 93.94 92 GLY A N 1
ATOM 683 C CA . GLY A 1 92 ? -1.358 -4.803 -16.964 1.00 93.94 92 GLY A CA 1
ATOM 684 C C . GLY A 1 92 ? -1.305 -4.081 -18.311 1.00 93.94 92 GLY A C 1
ATOM 685 O O . GLY A 1 92 ? -1.050 -4.721 -19.331 1.00 93.94 92 GLY A O 1
ATOM 686 N N . THR A 1 93 ? -1.404 -2.751 -18.305 1.00 93.56 93 THR A N 1
ATOM 687 C CA . THR A 1 93 ? -1.321 -1.907 -19.515 1.00 93.56 93 THR A CA 1
ATOM 688 C C . THR A 1 93 ? 0.067 -1.333 -19.791 1.00 93.56 93 THR A C 1
ATOM 690 O O . THR A 1 93 ? 0.202 -0.545 -20.717 1.00 93.56 93 THR A O 1
ATOM 693 N N . ASN A 1 94 ? 1.095 -1.666 -19.001 1.00 90.88 94 ASN A N 1
ATOM 694 C CA . ASN A 1 94 ? 2.436 -1.074 -19.140 1.00 90.88 94 ASN A CA 1
ATOM 695 C C . ASN A 1 94 ? 2.417 0.475 -19.123 1.00 90.88 94 ASN A C 1
ATOM 697 O O . ASN A 1 94 ? 3.075 1.166 -19.906 1.00 90.88 94 ASN A O 1
ATOM 701 N N . SER A 1 95 ? 1.609 1.039 -18.224 1.00 88.38 95 SER A N 1
ATOM 702 C CA . SER A 1 95 ? 1.400 2.486 -18.086 1.00 88.38 95 SER A CA 1
ATOM 703 C C . SER A 1 95 ? 2.369 3.147 -17.098 1.00 88.38 95 SER A C 1
ATOM 705 O O . SER A 1 95 ? 2.049 4.188 -16.527 1.00 88.38 95 SER A O 1
ATOM 707 N N . PHE A 1 96 ? 3.540 2.550 -16.868 1.00 81.38 96 PHE A N 1
ATOM 708 C CA . PHE A 1 96 ? 4.572 3.140 -16.016 1.00 81.38 96 PHE A CA 1
ATOM 709 C C . PHE A 1 96 ? 5.083 4.467 -16.599 1.00 81.38 96 PHE A C 1
ATOM 711 O O . PHE A 1 96 ? 5.044 4.675 -17.814 1.00 81.38 96 PHE A O 1
ATOM 718 N N . GLY A 1 97 ? 5.563 5.362 -15.727 1.00 68.94 97 GLY A N 1
ATOM 719 C CA . GLY A 1 97 ? 6.131 6.654 -16.137 1.00 68.94 97 GLY A CA 1
ATOM 720 C C . GLY A 1 97 ? 7.383 6.502 -17.005 1.00 68.94 97 GLY A C 1
ATOM 721 O O . GLY A 1 97 ? 7.577 7.249 -17.957 1.00 68.94 97 GLY A O 1
ATOM 722 N N . ILE A 1 98 ? 8.185 5.467 -16.743 1.00 68.69 98 ILE A N 1
ATOM 723 C CA . ILE A 1 98 ? 9.343 5.114 -17.568 1.00 68.69 98 ILE A CA 1
ATOM 724 C C . ILE A 1 98 ? 8.899 4.128 -18.640 1.00 68.69 98 ILE A C 1
ATOM 726 O O . ILE A 1 98 ? 8.375 3.056 -18.325 1.00 68.69 98 ILE A O 1
ATOM 730 N N . GLN A 1 99 ? 9.137 4.476 -19.906 1.00 68.19 99 GLN A N 1
ATOM 731 C CA . GLN A 1 99 ? 8.870 3.571 -21.017 1.00 68.19 99 GLN A CA 1
ATOM 732 C C . GLN A 1 99 ? 9.780 2.351 -20.923 1.00 68.19 99 GLN A C 1
ATOM 734 O O . GLN A 1 99 ? 11.004 2.446 -20.973 1.00 68.19 99 GLN A O 1
ATOM 739 N N . ARG A 1 100 ? 9.150 1.188 -20.800 1.00 73.00 100 ARG A N 1
ATOM 740 C CA . ARG A 1 100 ? 9.793 -0.118 -20.881 1.00 73.00 100 ARG A CA 1
ATOM 741 C C . ARG A 1 100 ? 9.072 -0.927 -21.957 1.00 73.00 100 ARG A C 1
ATOM 743 O O . ARG A 1 100 ? 7.871 -0.710 -22.139 1.00 73.00 100 ARG A O 1
ATOM 750 N N . PRO A 1 101 ? 9.763 -1.831 -22.670 1.00 82.00 101 PRO A N 1
ATOM 751 C CA . PRO A 1 101 ? 9.097 -2.749 -23.585 1.00 82.00 101 PRO A CA 1
ATOM 752 C C . PRO A 1 101 ? 7.992 -3.506 -22.851 1.00 82.00 101 PRO A C 1
ATOM 754 O O . PRO A 1 101 ? 8.223 -3.984 -21.736 1.00 82.00 101 PRO A O 1
ATOM 757 N N . ASP A 1 102 ? 6.806 -3.603 -23.453 1.00 86.44 102 ASP A N 1
ATOM 758 C CA . ASP A 1 102 ? 5.756 -4.418 -22.857 1.00 86.44 102 ASP A CA 1
ATOM 759 C C . ASP A 1 102 ? 6.170 -5.895 -22.867 1.00 86.44 102 ASP A C 1
ATOM 761 O O . ASP A 1 102 ? 6.801 -6.384 -23.807 1.00 86.44 102 ASP A O 1
ATOM 765 N N . VAL A 1 103 ? 5.823 -6.604 -21.797 1.00 89.56 103 VAL A N 1
ATOM 766 C CA . VAL A 1 103 ? 6.171 -8.015 -21.605 1.00 89.56 103 VAL A CA 1
ATOM 767 C C . VAL A 1 103 ? 4.908 -8.873 -21.540 1.00 89.56 103 VAL A C 1
ATOM 769 O O . VAL A 1 103 ? 3.861 -8.396 -21.096 1.00 89.56 103 VAL A O 1
ATOM 772 N N . PRO A 1 104 ? 4.967 -10.159 -21.928 1.00 93.44 104 PRO A N 1
ATOM 773 C CA . PRO A 1 104 ? 3.813 -11.051 -21.845 1.00 93.44 104 PRO A CA 1
ATOM 774 C C . PRO A 1 104 ? 3.229 -11.139 -20.428 1.00 93.44 104 PRO A C 1
ATOM 776 O O . PRO A 1 104 ? 3.969 -11.130 -19.443 1.00 93.44 104 PRO A O 1
ATOM 779 N N . LEU A 1 105 ? 1.909 -11.331 -20.314 1.00 92.25 105 LEU A N 1
ATOM 780 C CA . LEU A 1 105 ? 1.192 -11.428 -19.032 1.00 92.25 105 LEU A CA 1
ATOM 781 C C . LEU A 1 105 ? 1.846 -12.378 -18.019 1.00 92.25 105 LEU A C 1
ATOM 783 O O . LEU A 1 105 ? 1.969 -12.038 -16.844 1.00 92.25 105 LEU A O 1
ATOM 787 N N . GLY A 1 106 ? 2.290 -13.556 -18.474 1.00 92.31 106 GLY A N 1
ATOM 788 C CA . GLY A 1 106 ? 2.973 -14.527 -17.618 1.00 92.31 106 GLY A CA 1
ATOM 789 C C . GLY A 1 106 ? 4.209 -13.926 -16.950 1.00 92.31 106 GLY A C 1
ATOM 790 O O . GLY A 1 106 ? 4.362 -14.049 -15.740 1.00 92.31 106 GLY A O 1
ATOM 791 N N . GLN A 1 107 ? 5.019 -13.184 -17.713 1.00 91.75 107 GLN A N 1
ATOM 792 C CA . GLN A 1 107 ? 6.201 -12.494 -17.197 1.00 91.75 107 GLN A CA 1
ATOM 793 C C . GLN A 1 107 ? 5.836 -11.324 -16.279 1.00 91.75 107 GLN A C 1
ATOM 795 O O . GLN A 1 107 ? 6.519 -11.128 -15.278 1.00 91.75 107 GLN A O 1
ATOM 800 N N . LYS A 1 108 ? 4.743 -10.590 -16.547 1.00 91.00 108 LYS A N 1
ATOM 801 C CA . LYS A 1 108 ? 4.251 -9.543 -15.627 1.00 91.00 108 LYS A CA 1
ATOM 802 C C . LYS A 1 108 ? 3.927 -10.117 -14.251 1.00 91.00 108 LYS A C 1
ATOM 804 O O . LYS A 1 108 ? 4.299 -9.530 -13.242 1.00 91.00 108 LYS A O 1
ATOM 809 N N . VAL A 1 109 ? 3.248 -11.265 -14.208 1.00 91.38 109 VAL A N 1
ATOM 810 C CA . VAL A 1 109 ? 2.818 -11.904 -12.956 1.00 91.38 109 VAL A CA 1
ATOM 811 C C . VAL A 1 109 ? 3.985 -12.584 -12.243 1.00 91.38 109 VAL A C 1
ATOM 813 O O . VAL A 1 109 ? 4.169 -12.363 -11.049 1.00 91.38 109 VAL A O 1
ATOM 816 N N . THR A 1 110 ? 4.803 -13.379 -12.941 1.00 91.12 110 THR A N 1
ATOM 817 C CA . THR A 1 110 ? 5.962 -14.039 -12.313 1.00 91.12 110 THR A CA 1
ATOM 818 C C . THR A 1 110 ? 7.050 -13.043 -11.932 1.00 91.12 110 THR A C 1
ATOM 820 O O . THR A 1 110 ? 7.745 -13.255 -10.945 1.00 91.12 110 THR A O 1
ATOM 823 N N . GLY A 1 111 ? 7.172 -11.935 -12.669 1.00 88.25 111 GLY A N 1
ATOM 824 C CA . GLY A 1 111 ? 8.104 -10.849 -12.376 1.00 88.25 111 GLY A CA 1
ATOM 825 C C . GLY A 1 111 ? 7.835 -10.166 -11.035 1.00 88.25 111 GLY A C 1
ATOM 826 O O . GLY A 1 111 ? 8.772 -9.677 -10.416 1.00 88.25 111 GLY A O 1
ATOM 827 N N . LEU A 1 112 ? 6.600 -10.213 -10.517 1.00 90.12 112 LEU A N 1
ATOM 828 C CA . LEU A 1 112 ? 6.290 -9.733 -9.163 1.00 90.12 112 LEU A CA 1
ATOM 829 C C . LEU A 1 112 ? 7.102 -10.460 -8.085 1.00 90.12 112 LEU A C 1
ATOM 831 O O . LEU A 1 112 ? 7.356 -9.885 -7.032 1.00 90.12 112 LEU A O 1
ATOM 835 N N . LEU A 1 113 ? 7.494 -11.713 -8.339 1.00 90.31 113 LEU A N 1
ATOM 836 C CA . LEU A 1 113 ? 8.291 -12.523 -7.418 1.00 90.31 113 LEU A CA 1
ATOM 837 C C . LEU A 1 113 ? 9.781 -12.164 -7.450 1.00 90.31 113 LEU A C 1
ATOM 839 O O . LEU A 1 113 ? 10.523 -12.619 -6.579 1.00 90.31 113 LEU A O 1
ATOM 843 N N . ASP A 1 114 ? 10.233 -11.344 -8.405 1.00 90.62 114 ASP A N 1
ATOM 844 C CA . ASP A 1 114 ? 11.589 -10.798 -8.389 1.00 90.62 114 ASP A CA 1
ATOM 845 C C . ASP A 1 114 ? 11.679 -9.645 -7.383 1.00 90.62 114 ASP A C 1
ATOM 847 O O . ASP A 1 114 ? 11.720 -8.461 -7.722 1.00 90.62 114 ASP A O 1
ATOM 851 N N . LEU A 1 115 ? 11.749 -10.025 -6.108 1.00 89.00 115 LEU A N 1
ATOM 852 C CA . LEU A 1 115 ? 11.845 -9.112 -4.972 1.00 89.00 115 LEU A CA 1
ATOM 853 C C . LEU A 1 115 ? 13.112 -8.244 -4.989 1.00 89.00 115 LEU A C 1
ATOM 855 O O . LEU A 1 115 ? 13.231 -7.353 -4.157 1.00 89.00 115 LEU A O 1
ATOM 859 N N . THR A 1 116 ? 14.074 -8.499 -5.879 1.00 87.88 116 THR A N 1
ATOM 860 C CA . THR A 1 116 ? 15.316 -7.715 -5.964 1.00 87.88 116 THR A CA 1
ATOM 861 C C . THR A 1 116 ? 15.257 -6.613 -7.011 1.00 87.88 116 THR A C 1
ATOM 863 O O . THR A 1 116 ? 16.022 -5.651 -6.926 1.00 87.88 116 THR A O 1
ATOM 866 N N . ARG A 1 117 ? 14.358 -6.747 -7.993 1.00 84.62 117 ARG A N 1
ATOM 867 C CA . ARG A 1 117 ? 14.214 -5.813 -9.118 1.00 84.62 117 ARG A CA 1
ATOM 868 C C . ARG A 1 117 ? 12.848 -5.141 -9.172 1.00 84.62 117 ARG A C 1
ATOM 870 O O . ARG A 1 117 ? 12.712 -4.115 -9.833 1.00 84.62 117 ARG A O 1
ATOM 877 N N . VAL A 1 118 ? 11.846 -5.701 -8.495 1.00 87.25 118 VAL A N 1
ATOM 878 C CA . VAL A 1 118 ? 10.463 -5.224 -8.528 1.00 87.25 118 VAL A CA 1
ATOM 879 C C . VAL A 1 118 ? 10.001 -4.842 -7.122 1.00 87.25 118 VAL A C 1
ATOM 881 O O . VAL A 1 118 ? 9.962 -5.662 -6.207 1.00 87.25 118 VAL A O 1
ATOM 884 N N . ALA A 1 119 ? 9.614 -3.576 -6.958 1.00 89.88 119 ALA A N 1
ATOM 885 C CA . ALA A 1 119 ? 9.174 -3.009 -5.681 1.00 89.88 119 ALA A CA 1
ATOM 886 C C . ALA A 1 119 ? 7.752 -3.434 -5.265 1.00 89.88 119 ALA A C 1
ATOM 888 O O . ALA A 1 119 ? 7.425 -3.426 -4.079 1.00 89.88 119 ALA A O 1
ATOM 889 N N . ALA A 1 120 ? 6.917 -3.851 -6.224 1.00 88.94 120 ALA A N 1
ATOM 890 C CA . ALA A 1 120 ? 5.471 -3.991 -6.047 1.00 88.94 120 ALA A CA 1
ATOM 891 C C . ALA A 1 120 ? 5.054 -4.821 -4.817 1.00 88.94 120 ALA A C 1
ATOM 893 O O . ALA A 1 120 ? 4.183 -4.400 -4.057 1.00 88.94 120 ALA A O 1
ATOM 894 N N . LEU A 1 121 ? 5.661 -5.993 -4.584 1.00 91.81 121 LEU A N 1
ATOM 895 C CA . LEU A 1 121 ? 5.290 -6.827 -3.433 1.00 91.81 121 LEU A CA 1
ATOM 896 C C . LEU A 1 121 ? 5.718 -6.217 -2.093 1.00 91.81 121 LEU A C 1
ATOM 898 O O . LEU A 1 121 ? 4.959 -6.320 -1.128 1.00 91.81 121 LEU A O 1
ATOM 902 N N . TRP A 1 122 ? 6.876 -5.554 -2.028 1.00 95.06 122 TRP A N 1
ATOM 903 C CA . TRP A 1 122 ? 7.336 -4.866 -0.817 1.00 95.06 122 TRP A CA 1
ATOM 904 C C . TRP A 1 122 ? 6.332 -3.803 -0.374 1.00 95.06 122 TRP A C 1
ATOM 906 O O . TRP A 1 122 ? 5.912 -3.766 0.785 1.00 95.06 122 TRP A O 1
ATOM 916 N N . GLU A 1 123 ? 5.881 -2.991 -1.324 1.00 92.19 123 GLU A N 1
ATOM 917 C CA . GLU A 1 123 ? 4.940 -1.903 -1.077 1.00 92.19 123 GLU A CA 1
ATOM 918 C C . GLU A 1 123 ? 3.543 -2.417 -0.738 1.00 92.19 123 GLU A C 1
ATOM 920 O O . GLU A 1 123 ? 2.937 -1.957 0.229 1.00 92.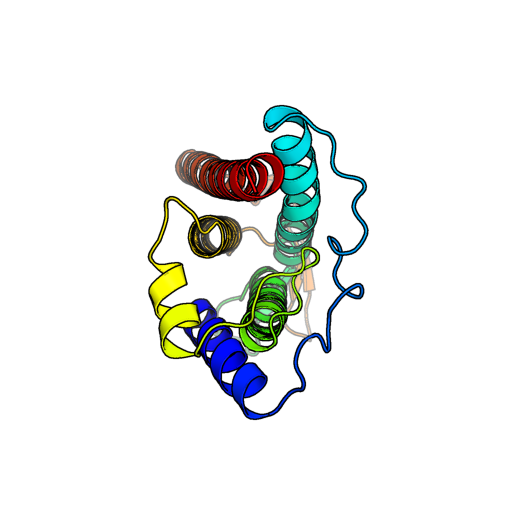19 123 GLU A O 1
ATOM 925 N N . ILE A 1 124 ? 3.042 -3.415 -1.476 1.00 92.06 124 ILE A N 1
ATOM 926 C CA . ILE A 1 124 ? 1.730 -4.019 -1.211 1.00 92.06 124 ILE A CA 1
ATOM 927 C C . ILE A 1 124 ? 1.684 -4.606 0.202 1.00 92.06 124 ILE A C 1
ATOM 929 O O . ILE A 1 124 ? 0.730 -4.352 0.940 1.00 92.06 124 ILE A O 1
ATOM 933 N N . VAL A 1 125 ? 2.702 -5.375 0.602 1.00 94.31 125 VAL A N 1
ATOM 934 C CA . VAL A 1 125 ? 2.749 -5.967 1.946 1.00 94.31 125 VAL A CA 1
ATOM 935 C C . VAL A 1 125 ? 2.859 -4.875 3.009 1.00 94.31 125 VAL A C 1
ATOM 937 O O . VAL A 1 125 ? 2.134 -4.931 4.003 1.00 94.31 125 VAL A O 1
ATOM 940 N N . GLY A 1 126 ? 3.688 -3.851 2.785 1.00 95.75 126 GLY A N 1
ATOM 941 C CA . GLY A 1 126 ? 3.796 -2.698 3.678 1.00 95.75 126 GLY A CA 1
ATOM 942 C C . GLY A 1 126 ? 2.457 -1.984 3.887 1.00 95.75 126 GLY A C 1
ATOM 943 O O . GLY A 1 126 ? 2.014 -1.815 5.022 1.00 95.75 126 GLY A O 1
ATOM 944 N N . LEU A 1 127 ? 1.748 -1.639 2.810 1.00 94.69 127 LEU A N 1
ATOM 945 C CA . LEU A 1 127 ? 0.444 -0.968 2.878 1.00 94.69 127 LEU A CA 1
ATOM 946 C C . LEU A 1 127 ? -0.629 -1.834 3.560 1.00 94.69 127 LEU A C 1
ATOM 948 O O . LEU A 1 127 ? -1.429 -1.329 4.353 1.00 94.69 127 LEU A O 1
ATOM 952 N N . VAL A 1 128 ? -0.634 -3.146 3.297 1.00 94.62 128 VAL A N 1
ATOM 953 C CA . VAL A 1 128 ? -1.539 -4.091 3.969 1.00 94.62 128 VAL A CA 1
ATOM 954 C C . VAL A 1 128 ? -1.255 -4.150 5.469 1.00 94.62 128 VAL A C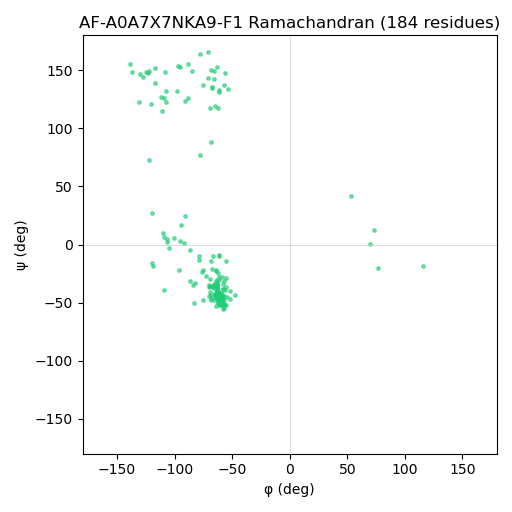 1
ATOM 956 O O . VAL A 1 128 ? -2.204 -4.141 6.253 1.00 94.62 128 VAL A O 1
ATOM 959 N N . LEU A 1 129 ? 0.016 -4.160 5.885 1.00 96.00 129 LEU A N 1
ATOM 960 C CA . LEU A 1 129 ? 0.383 -4.129 7.302 1.00 96.00 129 LEU A CA 1
ATOM 961 C C . LEU A 1 129 ? -0.040 -2.820 7.977 1.00 96.00 129 LEU A C 1
ATOM 963 O O . LEU A 1 129 ? -0.608 -2.880 9.065 1.00 96.00 129 LEU A O 1
ATOM 967 N N . VAL A 1 130 ? 0.147 -1.661 7.329 1.00 96.69 130 VAL A N 1
ATOM 968 C CA . VAL A 1 130 ? -0.360 -0.374 7.849 1.00 96.69 130 VAL A CA 1
ATOM 969 C C . VAL A 1 130 ? -1.866 -0.458 8.100 1.00 96.69 130 VAL A C 1
ATOM 971 O O . VAL A 1 130 ? -2.328 -0.171 9.201 1.00 96.69 130 VAL A O 1
ATOM 974 N N . SER A 1 131 ? -2.642 -0.896 7.106 1.00 95.44 131 SER A N 1
ATOM 975 C CA . SER A 1 131 ? -4.099 -1.004 7.245 1.00 95.44 131 SER A CA 1
ATOM 976 C C . SER A 1 131 ? -4.514 -2.018 8.317 1.00 95.44 131 SER A C 1
ATOM 978 O O . SER A 1 131 ? -5.459 -1.771 9.064 1.00 95.44 131 SER A O 1
ATOM 980 N N . ALA A 1 132 ? -3.792 -3.137 8.436 1.00 94.56 132 ALA A N 1
ATOM 981 C CA . ALA A 1 132 ? -4.058 -4.159 9.443 1.00 94.56 132 ALA A CA 1
ATOM 982 C C . ALA A 1 132 ? -3.832 -3.641 10.870 1.00 94.56 132 ALA A C 1
ATOM 984 O O . ALA A 1 132 ? -4.677 -3.872 11.732 1.00 94.56 132 ALA A O 1
ATOM 985 N N . VAL A 1 133 ? -2.744 -2.900 11.114 1.00 96.56 133 VAL A N 1
ATOM 986 C CA . VAL A 1 133 ? -2.473 -2.287 12.428 1.00 96.56 133 VAL A CA 1
ATOM 987 C C . VAL A 1 133 ? -3.535 -1.250 12.800 1.00 96.56 133 VAL A C 1
ATOM 989 O O . VAL A 1 133 ? -3.841 -1.065 13.975 1.00 96.56 133 VAL A O 1
ATOM 992 N N . LEU A 1 134 ? -4.115 -0.574 11.809 1.00 96.31 134 LEU A N 1
ATOM 993 C CA . LEU A 1 134 ? -5.105 0.481 12.018 1.00 96.31 134 LEU A CA 1
ATOM 994 C C . LEU A 1 134 ? -6.558 -0.020 12.010 1.00 96.31 134 LEU A C 1
ATOM 996 O O . LEU A 1 134 ? -7.483 0.782 12.154 1.00 96.31 134 LEU A O 1
ATOM 1000 N N . ALA A 1 135 ? -6.784 -1.326 11.847 1.00 93.94 135 ALA A N 1
ATOM 1001 C CA . ALA A 1 135 ? -8.114 -1.893 11.634 1.00 93.94 135 ALA A CA 1
ATOM 1002 C C . ALA A 1 135 ? -9.091 -1.643 12.800 1.00 93.94 135 ALA A C 1
ATOM 1004 O O . ALA A 1 135 ? -10.292 -1.505 12.569 1.00 93.94 135 ALA A O 1
ATOM 1005 N N . ASP A 1 136 ? -8.588 -1.546 14.032 1.00 92.81 136 ASP A N 1
ATOM 1006 C CA . ASP A 1 136 ? -9.351 -1.296 15.262 1.00 92.81 136 ASP A CA 1
ATOM 1007 C C . ASP A 1 136 ? -9.168 0.135 15.815 1.00 92.81 136 ASP A C 1
ATOM 1009 O O . ASP A 1 136 ? -9.753 0.496 16.845 1.00 92.81 136 ASP A O 1
ATOM 1013 N N . LYS A 1 137 ? -8.399 0.986 15.118 1.00 95.38 137 LYS A N 1
ATOM 1014 C CA . LYS A 1 137 ? -7.953 2.301 15.611 1.00 95.38 137 LYS A CA 1
ATOM 1015 C C . LYS A 1 137 ? -8.840 3.486 15.200 1.00 95.38 137 LYS A C 1
ATOM 1017 O O . LYS A 1 137 ? -8.435 4.640 15.310 1.00 95.38 137 LYS A O 1
ATOM 1022 N N . ALA A 1 138 ? -10.069 3.230 14.754 1.00 96.44 138 ALA A N 1
ATOM 1023 C CA . ALA A 1 138 ? -10.976 4.280 14.286 1.00 96.44 138 ALA A CA 1
ATOM 1024 C C . ALA A 1 138 ? -11.457 5.223 15.404 1.00 96.44 138 ALA A C 1
ATOM 1026 O O . ALA A 1 138 ? -11.922 4.782 16.449 1.00 96.44 138 ALA A O 1
ATOM 1027 N N . LEU A 1 139 ? -11.445 6.530 15.184 1.00 96.94 139 LEU A N 1
ATOM 1028 C CA . LEU A 1 139 ? -11.989 7.502 16.136 1.00 96.94 139 LEU A CA 1
ATOM 1029 C C . LEU A 1 139 ? -13.484 7.731 15.942 1.00 96.94 139 LEU A C 1
ATOM 1031 O O . LEU A 1 139 ? -14.197 8.001 16.900 1.00 96.94 139 LEU A O 1
ATOM 1035 N N . VAL A 1 140 ? -13.973 7.614 14.713 1.00 96.56 140 VAL A N 1
ATOM 1036 C CA . VAL A 1 140 ? -15.379 7.828 14.375 1.00 96.56 140 VAL A CA 1
ATOM 1037 C C . VAL A 1 140 ? -15.999 6.492 13.991 1.00 96.56 140 VAL A C 1
ATOM 1039 O O . VAL A 1 140 ? -15.631 5.891 12.984 1.00 96.56 140 VAL A O 1
ATOM 1042 N N . LEU A 1 141 ? -16.947 6.028 14.797 1.00 94.94 141 LEU A N 1
ATOM 1043 C CA . LEU A 1 141 ? -17.677 4.780 14.600 1.00 94.94 141 LEU A CA 1
ATOM 1044 C C . LEU A 1 141 ? -19.102 5.113 14.158 1.00 94.94 141 LEU A C 1
ATOM 1046 O O . LEU A 1 141 ? -19.805 5.820 14.876 1.00 94.94 141 LEU A O 1
ATOM 1050 N N . THR A 1 142 ? -19.544 4.621 13.000 1.00 93.69 142 THR A N 1
ATOM 1051 C CA . THR A 1 142 ? -20.897 4.900 12.489 1.00 93.69 142 THR A CA 1
ATOM 1052 C C . THR A 1 142 ? -21.681 3.644 12.110 1.00 93.69 142 THR A C 1
ATOM 1054 O O . THR A 1 142 ? -21.136 2.665 11.598 1.00 93.69 142 THR A O 1
ATOM 1057 N N . THR A 1 143 ? -22.989 3.674 12.353 1.00 88.88 143 THR A N 1
ATOM 1058 C CA . THR A 1 143 ? -23.949 2.625 11.966 1.00 88.88 143 THR A CA 1
ATOM 1059 C C . THR A 1 143 ? -24.873 3.073 10.832 1.00 88.88 143 THR A C 1
ATOM 1061 O O . THR A 1 143 ? -25.855 2.402 10.527 1.00 88.88 143 THR A O 1
ATOM 1064 N N . GLY A 1 144 ? -24.624 4.258 10.260 1.00 81.62 144 GLY A N 1
ATOM 1065 C CA . GLY A 1 144 ? -25.544 4.943 9.346 1.00 81.62 144 GLY A CA 1
ATOM 1066 C C . GLY A 1 144 ? -26.729 5.623 10.044 1.00 81.62 144 GLY A C 1
ATOM 1067 O O . GLY A 1 144 ? -27.310 6.540 9.474 1.00 81.62 144 GLY A O 1
ATOM 1068 N N . ARG A 1 145 ? -27.061 5.227 11.281 1.00 84.88 145 ARG A N 1
ATOM 1069 C CA . ARG A 1 145 ? -28.084 5.878 12.122 1.00 84.88 145 ARG A CA 1
ATOM 1070 C C . ARG A 1 145 ? -27.475 6.638 13.293 1.00 84.88 145 ARG A C 1
ATOM 1072 O O . ARG A 1 145 ? -27.912 7.733 13.615 1.00 84.88 145 ARG A O 1
ATOM 1079 N N . GLU A 1 146 ? -26.441 6.066 13.897 1.00 88.69 146 GLU A N 1
ATOM 1080 C CA . GLU A 1 146 ? -25.747 6.625 15.053 1.00 88.69 146 GLU A CA 1
ATOM 1081 C C . GLU A 1 146 ? -24.264 6.806 14.743 1.00 88.69 146 GLU A C 1
ATOM 1083 O O . GLU A 1 146 ? -23.679 6.047 13.964 1.00 88.69 146 GLU A O 1
ATOM 1088 N N . THR A 1 147 ? -23.656 7.816 15.363 1.00 93.25 147 THR A N 1
ATOM 1089 C CA . THR A 1 147 ? -22.219 8.077 15.266 1.00 93.25 147 THR A CA 1
ATOM 1090 C C . THR A 1 147 ? -21.640 8.286 16.656 1.00 93.25 147 THR A C 1
ATOM 1092 O O . THR A 1 147 ? -22.056 9.187 17.378 1.00 93.25 147 THR A O 1
ATOM 1095 N N . VAL A 1 148 ? -20.649 7.472 17.007 1.00 93.31 148 VAL A N 1
ATOM 1096 C CA . VAL A 1 148 ? -19.890 7.569 18.253 1.00 93.31 148 VAL A CA 1
ATOM 1097 C C . VAL A 1 148 ? -18.499 8.096 17.927 1.00 93.31 148 VAL A C 1
ATOM 1099 O O . VAL A 1 148 ? -17.844 7.617 17.001 1.00 93.31 148 VAL A O 1
ATOM 1102 N N . ARG A 1 149 ? -18.041 9.093 18.685 1.00 95.19 149 ARG A N 1
ATOM 1103 C CA . ARG A 1 149 ? -16.692 9.653 18.566 1.00 95.19 149 ARG A CA 1
ATOM 1104 C C . ARG A 1 149 ? -15.866 9.245 19.779 1.00 95.19 149 ARG A C 1
ATOM 1106 O O . ARG A 1 149 ? -16.282 9.495 20.905 1.00 95.19 149 ARG A O 1
ATOM 1113 N N . ARG A 1 150 ? -14.705 8.647 19.527 1.00 94.94 150 ARG A N 1
ATOM 1114 C CA . ARG A 1 150 ? -13.667 8.321 20.506 1.00 94.94 150 ARG A CA 1
ATOM 1115 C C . ARG A 1 150 ? -12.592 9.401 20.510 1.00 94.94 150 ARG A C 1
ATOM 1117 O O . ARG A 1 150 ? -12.358 10.066 19.499 1.00 94.94 150 ARG A O 1
ATOM 1124 N N . ARG A 1 151 ? -11.909 9.560 21.638 1.00 93.06 151 ARG A N 1
ATOM 1125 C CA . ARG A 1 151 ? -10.711 10.407 21.752 1.00 93.06 151 ARG A CA 1
ATOM 1126 C C . ARG A 1 151 ? -9.465 9.595 21.408 1.00 93.06 151 ARG A C 1
ATOM 1128 O O . ARG A 1 151 ? -9.433 8.389 21.616 1.00 93.06 151 ARG A O 1
ATOM 1135 N N . PHE A 1 152 ? -8.396 10.257 20.966 1.00 89.62 152 PHE A N 1
ATOM 1136 C CA . PHE A 1 152 ? -7.110 9.590 20.706 1.00 89.62 152 PHE A CA 1
ATOM 1137 C C . PHE A 1 152 ? -6.579 8.812 21.922 1.00 89.62 152 PHE A C 1
ATOM 1139 O O . PHE A 1 152 ? -6.051 7.718 21.765 1.00 89.62 152 PHE A O 1
ATOM 1146 N N . ALA A 1 153 ? -6.781 9.333 23.136 1.00 91.06 153 ALA A N 1
ATOM 1147 C CA . ALA A 1 153 ? -6.375 8.665 24.375 1.00 91.06 153 ALA A CA 1
ATOM 1148 C C . ALA A 1 153 ? -7.106 7.329 24.631 1.00 91.06 153 ALA A C 1
ATOM 1150 O O . ALA A 1 153 ? -6.596 6.481 25.355 1.00 91.06 153 ALA A O 1
ATOM 1151 N N . GLU A 1 154 ? -8.284 7.130 24.034 1.00 91.19 154 GLU A N 1
ATOM 1152 C CA . GLU A 1 154 ? -9.094 5.910 24.170 1.00 91.19 154 GLU A CA 1
ATOM 1153 C C . GLU A 1 154 ? -8.694 4.829 23.154 1.00 91.19 154 GLU A C 1
ATOM 1155 O O . GLU A 1 154 ? -9.219 3.716 23.185 1.00 91.19 154 GLU A O 1
ATOM 1160 N N . VAL A 1 155 ? -7.774 5.151 22.241 1.00 92.88 155 VAL A N 1
ATOM 1161 C CA . VAL A 1 155 ? -7.310 4.263 21.174 1.00 92.88 155 VAL A CA 1
ATOM 1162 C C . VAL A 1 155 ? -5.792 4.096 21.290 1.00 92.88 155 VAL A C 1
ATOM 1164 O O . VAL A 1 155 ? -5.029 4.671 20.510 1.00 92.88 155 VAL A O 1
ATOM 1167 N N . PRO A 1 156 ? -5.318 3.340 22.296 1.00 93.31 156 PRO A N 1
ATOM 1168 C CA . PRO A 1 156 ? -3.894 3.183 22.524 1.00 93.31 156 PRO A CA 1
ATOM 1169 C C . PRO A 1 156 ? -3.245 2.327 21.432 1.00 93.31 156 PRO A C 1
ATOM 1171 O O . PRO A 1 156 ? -3.801 1.325 20.962 1.00 93.31 156 PRO A O 1
ATOM 1174 N N . PHE A 1 157 ? -2.019 2.706 21.082 1.00 94.81 157 PHE A N 1
ATOM 1175 C CA . PHE A 1 157 ? -1.110 1.875 20.304 1.00 94.81 157 PHE A CA 1
ATOM 1176 C C . PHE A 1 157 ? -0.297 0.999 21.248 1.00 94.81 157 PHE A C 1
ATOM 1178 O O . PHE A 1 157 ? 0.354 1.482 22.176 1.00 94.81 157 PHE A O 1
ATOM 1185 N N . THR A 1 158 ? -0.325 -0.306 21.010 1.00 95.94 158 THR A N 1
ATOM 1186 C CA . THR A 1 158 ? 0.527 -1.246 21.735 1.00 95.94 158 THR A CA 1
ATOM 1187 C C . THR A 1 158 ? 1.957 -1.208 21.189 1.00 95.94 158 THR A C 1
ATOM 1189 O O . THR A 1 158 ? 2.207 -0.770 20.067 1.00 95.94 158 THR A O 1
ATOM 1192 N N . LYS A 1 159 ? 2.923 -1.750 21.944 1.00 96.75 159 LYS A N 1
ATOM 1193 C CA . LYS A 1 159 ? 4.295 -1.942 21.434 1.00 96.75 159 LYS A CA 1
ATOM 1194 C C . LYS A 1 159 ? 4.329 -2.804 20.164 1.00 96.75 159 LYS A C 1
ATOM 1196 O O . LYS A 1 159 ? 5.190 -2.596 19.316 1.00 96.75 159 LYS A O 1
ATOM 1201 N N . ARG A 1 160 ? 3.397 -3.759 20.031 1.00 96.31 160 ARG A N 1
ATOM 1202 C CA . ARG A 1 160 ? 3.264 -4.607 18.835 1.00 96.31 160 ARG A CA 1
ATOM 1203 C C . ARG A 1 160 ? 2.770 -3.794 17.642 1.00 96.31 160 ARG A C 1
ATOM 1205 O O . ARG A 1 160 ? 3.316 -3.953 16.560 1.00 96.31 160 ARG A O 1
ATOM 1212 N N . ASP A 1 161 ? 1.813 -2.895 17.860 1.00 96.44 161 ASP A N 1
ATOM 1213 C CA . ASP A 1 161 ? 1.282 -2.008 16.818 1.00 96.44 161 ASP A CA 1
ATOM 1214 C C . ASP A 1 161 ? 2.402 -1.118 16.266 1.00 96.44 161 ASP A C 1
ATOM 1216 O O . ASP A 1 161 ? 2.606 -1.039 15.057 1.00 96.44 161 ASP A O 1
ATOM 1220 N N . VAL A 1 162 ? 3.190 -0.513 17.162 1.00 96.69 162 VAL A N 1
ATOM 1221 C CA . VAL A 1 162 ? 4.347 0.312 16.786 1.00 96.69 162 VAL A CA 1
ATOM 1222 C C . VAL A 1 162 ? 5.387 -0.510 16.027 1.00 96.69 162 VAL A C 1
ATOM 1224 O O . VAL A 1 162 ? 5.849 -0.078 14.975 1.00 96.69 162 VAL A O 1
ATOM 1227 N N . LEU A 1 163 ? 5.731 -1.708 16.512 1.00 97.62 163 LEU A N 1
ATOM 1228 C CA . LEU A 1 163 ? 6.676 -2.592 15.827 1.00 97.62 163 LEU A CA 1
ATOM 1229 C C . LEU A 1 163 ? 6.198 -2.949 14.412 1.00 97.62 163 LEU A C 1
ATOM 1231 O O . LEU A 1 163 ? 6.977 -2.875 13.466 1.00 97.62 163 LEU A O 1
ATOM 1235 N N . LEU A 1 164 ? 4.921 -3.301 14.251 1.00 97.38 164 LEU A N 1
ATOM 1236 C CA . LEU A 1 164 ? 4.348 -3.636 12.948 1.00 97.38 164 LEU A CA 1
ATOM 1237 C C . LEU A 1 164 ? 4.318 -2.433 12.001 1.00 97.38 164 LEU A C 1
ATOM 1239 O O . LEU A 1 164 ? 4.586 -2.607 10.815 1.00 97.38 164 LEU A O 1
ATOM 1243 N N . LEU A 1 165 ? 4.061 -1.220 12.502 1.00 96.69 165 LEU A N 1
ATOM 1244 C CA . LEU A 1 165 ? 4.175 0.002 11.701 1.00 96.69 165 LEU A CA 1
ATOM 1245 C C . LEU A 1 165 ? 5.615 0.256 11.253 1.00 96.69 165 LEU A C 1
ATOM 1247 O O . LEU A 1 165 ? 5.834 0.578 10.089 1.00 96.69 165 LEU A O 1
ATOM 1251 N N . VAL A 1 166 ? 6.601 0.068 12.134 1.00 97.75 166 VAL A N 1
ATOM 1252 C CA . VAL A 1 166 ? 8.023 0.199 11.774 1.00 97.75 166 VAL A CA 1
ATOM 1253 C C . VAL A 1 166 ? 8.399 -0.805 10.685 1.00 97.75 166 VAL A C 1
ATOM 1255 O O . VAL A 1 166 ? 9.035 -0.428 9.701 1.00 97.75 166 VAL A O 1
ATOM 1258 N N . VAL A 1 167 ? 7.965 -2.062 10.812 1.00 98.19 167 VAL A N 1
ATOM 1259 C CA . VAL A 1 167 ? 8.177 -3.085 9.778 1.00 98.19 167 VAL A CA 1
ATOM 1260 C C . VAL A 1 167 ? 7.504 -2.671 8.470 1.00 98.19 167 VAL A C 1
ATOM 1262 O O . VAL A 1 167 ? 8.146 -2.688 7.425 1.00 98.19 167 VAL A O 1
ATOM 1265 N N . ALA A 1 168 ? 6.246 -2.234 8.518 1.00 97.31 168 ALA A N 1
ATOM 1266 C CA . ALA A 1 168 ? 5.497 -1.814 7.340 1.00 97.31 168 ALA A CA 1
ATOM 1267 C C . ALA A 1 168 ? 6.175 -0.658 6.587 1.00 97.31 168 ALA A C 1
ATOM 1269 O O . ALA A 1 168 ? 6.350 -0.730 5.373 1.00 97.31 168 ALA A O 1
ATOM 1270 N N . LEU A 1 169 ? 6.612 0.377 7.309 1.00 96.50 169 LEU A N 1
ATOM 1271 C CA . LEU A 1 169 ? 7.334 1.513 6.733 1.00 96.50 169 LEU A CA 1
ATOM 1272 C C . LEU A 1 169 ? 8.703 1.100 6.177 1.00 96.50 169 LEU A C 1
ATOM 1274 O O . LEU A 1 169 ? 9.113 1.601 5.134 1.00 96.50 169 LEU A O 1
ATOM 1278 N N . SER A 1 170 ? 9.379 0.147 6.822 1.00 97.56 170 SER A N 1
ATOM 1279 C CA . SER A 1 170 ? 10.657 -0.399 6.343 1.00 97.56 170 SER A CA 1
ATOM 1280 C C . SER A 1 170 ? 10.501 -1.170 5.026 1.00 97.56 170 SER A C 1
ATOM 1282 O O . SER A 1 170 ? 11.360 -1.074 4.149 1.00 97.56 170 SER A O 1
ATOM 1284 N N . LEU A 1 171 ? 9.391 -1.900 4.853 1.00 97.56 171 LEU A N 1
ATOM 1285 C CA . LEU A 1 171 ? 9.060 -2.569 3.590 1.00 97.56 171 LEU A CA 1
ATOM 1286 C C . LEU A 1 171 ? 8.806 -1.552 2.472 1.00 97.56 171 LEU A C 1
ATOM 1288 O O . LEU A 1 171 ? 9.354 -1.701 1.384 1.00 97.56 171 LEU A O 1
ATOM 1292 N N . ILE A 1 172 ? 8.039 -0.492 2.748 1.00 96.44 172 ILE A N 1
ATOM 1293 C CA . ILE A 1 172 ? 7.776 0.580 1.771 1.00 96.44 172 ILE A CA 1
ATOM 1294 C C . ILE A 1 172 ? 9.080 1.292 1.384 1.00 96.44 172 ILE A C 1
ATOM 1296 O O . ILE A 1 172 ? 9.310 1.547 0.206 1.00 96.44 172 ILE A O 1
ATOM 1300 N N . LEU A 1 173 ? 9.966 1.553 2.351 1.00 96.50 173 LEU A N 1
ATOM 1301 C CA . LEU A 1 173 ? 11.292 2.116 2.090 1.00 96.50 173 LEU A CA 1
ATOM 1302 C C . LEU A 1 173 ? 12.156 1.190 1.223 1.00 96.50 173 LEU A C 1
ATOM 1304 O O . LEU A 1 173 ? 12.840 1.657 0.317 1.00 96.50 173 LEU A O 1
ATOM 1308 N N . THR A 1 174 ? 12.113 -0.117 1.480 1.00 96.75 174 THR A N 1
ATOM 1309 C CA . THR A 1 174 ? 12.846 -1.110 0.680 1.00 96.75 174 THR A CA 1
ATOM 1310 C C . THR A 1 174 ? 12.322 -1.149 -0.756 1.00 96.75 174 THR A C 1
ATOM 1312 O O . THR A 1 174 ? 13.122 -1.148 -1.689 1.00 96.75 174 THR A O 1
ATOM 1315 N N . GLY A 1 175 ? 10.998 -1.105 -0.944 1.00 94.62 175 GLY A N 1
ATOM 1316 C CA . GLY A 1 175 ? 10.370 -0.963 -2.260 1.00 94.62 175 GLY A CA 1
ATOM 1317 C C . GLY A 1 175 ? 10.847 0.295 -2.989 1.00 94.62 175 GLY A C 1
ATOM 1318 O O . GLY A 1 175 ? 11.387 0.191 -4.089 1.00 94.62 175 GLY A O 1
ATOM 1319 N N . ALA A 1 176 ? 10.775 1.452 -2.324 1.00 93.25 176 ALA A N 1
ATOM 1320 C CA . ALA A 1 176 ? 11.229 2.725 -2.881 1.00 93.25 176 ALA A CA 1
ATOM 1321 C C . ALA A 1 176 ? 12.710 2.699 -3.295 1.00 93.25 176 ALA A C 1
ATOM 1323 O O . ALA A 1 176 ? 13.076 3.247 -4.331 1.00 93.25 176 ALA A O 1
ATOM 1324 N N . PHE A 1 177 ? 13.569 2.035 -2.516 1.00 94.69 177 PHE A N 1
ATOM 1325 C CA . PHE A 1 177 ? 14.985 1.878 -2.848 1.00 94.69 177 PHE A CA 1
ATOM 1326 C C . PHE A 1 177 ? 15.211 0.976 -4.069 1.00 94.69 177 PHE A C 1
ATOM 1328 O O . PHE A 1 177 ? 16.028 1.296 -4.933 1.00 94.69 177 PHE A O 1
ATOM 1335 N N . ILE A 1 178 ? 14.492 -0.149 -4.155 1.00 92.38 178 ILE A N 1
ATOM 1336 C CA . ILE A 1 178 ? 14.560 -1.061 -5.308 1.00 92.38 178 ILE A CA 1
ATOM 1337 C C . ILE A 1 178 ? 14.119 -0.335 -6.578 1.00 92.38 178 ILE A C 1
ATOM 1339 O O . ILE A 1 178 ? 14.802 -0.426 -7.598 1.00 92.38 178 ILE A O 1
ATOM 1343 N N . GLU A 1 179 ? 13.014 0.408 -6.507 1.00 88.75 179 GLU A N 1
ATOM 1344 C CA . GLU A 1 179 ? 12.525 1.201 -7.629 1.00 88.75 179 GLU A CA 1
ATOM 1345 C C . GLU A 1 179 ? 13.540 2.278 -8.015 1.00 88.75 179 GLU A C 1
ATOM 1347 O O . GLU A 1 179 ? 13.970 2.313 -9.163 1.00 88.75 179 GLU A O 1
ATOM 1352 N N . ALA A 1 180 ? 14.032 3.068 -7.059 1.00 89.56 180 ALA A N 1
ATOM 1353 C CA . ALA A 1 180 ? 15.038 4.095 -7.313 1.00 89.56 180 ALA A CA 1
ATOM 1354 C C . ALA A 1 180 ? 16.293 3.543 -7.997 1.00 89.56 180 ALA A C 1
ATOM 1356 O O . ALA A 1 180 ? 16.776 4.117 -8.973 1.00 89.56 180 ALA A O 1
ATOM 1357 N N . ARG A 1 181 ? 16.809 2.405 -7.520 1.00 90.38 181 ARG A N 1
ATOM 1358 C CA . ARG A 1 181 ? 17.954 1.738 -8.143 1.00 90.38 181 ARG A CA 1
ATOM 1359 C C . ARG A 1 181 ? 17.630 1.328 -9.577 1.00 90.38 181 ARG A C 1
ATOM 1361 O O . ARG A 1 181 ? 18.432 1.593 -10.461 1.00 90.38 181 ARG A O 1
ATOM 1368 N N . ALA A 1 182 ? 16.466 0.723 -9.809 1.00 85.00 182 ALA A N 1
ATOM 1369 C CA . ALA A 1 182 ? 16.038 0.307 -11.141 1.00 85.00 182 ALA A CA 1
ATOM 1370 C C . ALA A 1 182 ? 15.823 1.481 -12.108 1.00 85.00 182 ALA A C 1
ATOM 1372 O O . ALA A 1 182 ? 15.838 1.259 -13.311 1.00 85.00 182 ALA A O 1
ATOM 1373 N N . ILE A 1 183 ? 15.594 2.696 -11.609 1.00 82.62 183 ILE A N 1
ATOM 1374 C CA . ILE A 1 183 ? 15.486 3.906 -12.430 1.00 82.62 183 ILE A CA 1
ATOM 1375 C C . ILE A 1 183 ? 16.866 4.480 -12.745 1.00 82.62 183 ILE A C 1
ATOM 1377 O O . ILE A 1 183 ? 17.166 4.745 -13.899 1.00 82.62 183 ILE A O 1
ATOM 1381 N N . VAL A 1 184 ? 17.707 4.661 -11.726 1.00 85.62 184 VAL A N 1
ATOM 1382 C CA . VAL A 1 184 ? 19.008 5.334 -11.872 1.00 85.62 184 VAL A CA 1
ATOM 1383 C C . VAL A 1 184 ? 20.030 4.471 -12.618 1.00 85.62 184 VAL A C 1
ATOM 1385 O O . VAL A 1 184 ? 20.946 5.004 -13.234 1.00 85.62 184 VAL A O 1
ATOM 1388 N N . THR A 1 185 ? 19.908 3.140 -12.560 1.00 81.00 185 THR A N 1
ATOM 1389 C CA . THR A 1 185 ? 20.819 2.222 -13.268 1.00 81.00 185 THR A CA 1
ATOM 1390 C C . THR A 1 185 ? 20.254 1.667 -14.579 1.00 81.00 185 THR A C 1
ATOM 1392 O O . THR A 1 185 ? 20.857 0.738 -15.118 1.00 81.00 185 THR A O 1
ATOM 1395 N N . ALA A 1 186 ? 19.080 2.128 -15.025 1.00 70.81 186 ALA A N 1
ATOM 1396 C CA . ALA A 1 186 ? 18.491 1.744 -16.314 1.00 70.81 186 ALA A CA 1
ATOM 1397 C C . ALA A 1 186 ? 19.090 2.562 -17.460 1.00 70.81 186 ALA A C 1
ATOM 1399 O O . ALA A 1 186 ? 19.240 1.968 -18.551 1.00 70.81 186 ALA A O 1
#

Solvent-accessible surface area (backbone atoms only — not comparable to full-atom values): 9768 Å² total; per-residue (Å²): 115,71,55,64,52,47,17,52,50,26,20,54,52,25,45,75,75,43,61,73,37,78,48,41,67,73,46,101,67,28,83,67,87,69,61,88,44,45,68,60,27,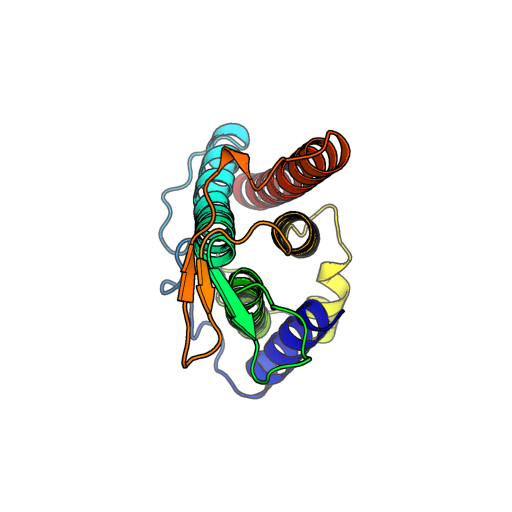17,52,52,44,36,53,59,55,44,50,58,52,49,51,28,54,61,35,12,35,30,22,42,26,89,50,97,89,54,73,68,42,32,45,15,55,52,57,51,53,53,50,27,38,52,55,12,33,30,62,29,16,56,15,50,51,68,90,66,85,82,69,59,68,69,55,58,60,58,45,50,72,38,72,80,67,33,26,65,53,37,34,52,54,12,53,50,41,45,38,60,65,30,41,85,55,40,33,37,41,33,51,92,82,53,76,49,79,57,56,74,87,79,53,77,79,49,75,66,44,52,51,46,43,54,52,17,53,50,29,31,47,51,14,20,40,31,42,20,44,56,60,66,75,102

Mean predicted aligned error: 5.01 Å

Nearest PDB structures (foldseek):
  6dv1-assembly1_B  TM=2.286E-01  e=4.198E+00  Mus musculus
  6dv1-assembly1_A-2  TM=2.293E-01  e=6.219E+00  Mus musculus

Radius of gyration: 18.12 Å; Cα contacts (8 Å, |Δi|>4): 273; chains: 1; bounding box: 49×30×49 Å

Secondary structure (DSSP, 8-state):
-HHHHHHHHHHHHHHHHS-TTTTTTTSTTTT----SSHHHHHHHHHHHHHHHHHHHHHHHTEEE-SSTTSPPEETTHHHHHHHHHHHHHHHHTT--SS------HHHHHHHTT-TTT--HHHHHHHHHHHHHHTTT--SEEE-SS-EEE--GGGSPPPHHHHHHHHHHHHHHHHHHHHHHHHHHT-